Protein AF-A0A976M9Z8-F1 (afdb_monomer)

InterPro domains:
  IPR005835 Nucleotidyl transferase domain [PF00483] (12-145)
  IPR029044 Nucleotide-diphospho-sugar transferases [G3DSA:3.90.550.10] (1-272)
  IPR029044 Nucleotide-diphospho-sugar transferases [SSF53448] (10-269)
  IPR051960 Eukaryotic Initiation Factor 2B Subunit Gamma [PTHR45989] (9-264)

pLDDT: mean 76.18, std 20.91, range [21.39, 95.25]

Organism: Theileria orientalis (NCBI:txid68886)

Sequence (275 aa):
MEEESPCSNFTAVILAGGNSNNFSFLTDTVPKPLIKLSGKSILHHLLHNLLSSGFKDLVIVTNKQAYSQVEEHAKCCISLLNQELIAQPSVSVYPVEDQGTTDVLNGLSAYVTRDFVVVPCDLYGPFDFKAFVNEHSRSSRLCTIALLDPTHGSGSTGAKATPKGGSSASKGASSASAAATSMNVCLGGNEYEDWSYKYKVVTTINEYNSCILGLVQQIALDNGDPYELYKWHFPKNQKCVLRKNLVDLHVYAFSRLVFDVTTNESLLNSSIRVG

Solvent-accessible surface area (backbone atoms only — not comparable to full-atom values): 16609 Å² total; per-residue (Å²): 131,85,77,78,47,78,33,50,66,27,36,40,34,34,48,50,48,72,84,53,80,91,43,47,90,58,44,79,82,42,53,70,42,66,43,67,57,97,89,38,30,38,41,47,56,38,50,50,51,44,47,77,41,35,38,34,38,38,38,37,38,24,29,62,91,45,32,67,64,51,47,54,50,49,53,52,44,48,59,58,47,29,75,74,66,76,52,85,60,50,76,48,71,43,65,43,76,102,61,56,76,45,46,54,51,62,66,39,58,84,76,54,87,45,32,33,34,41,34,48,37,80,59,80,77,96,68,68,56,49,63,52,50,50,59,47,71,73,46,102,52,56,65,42,74,49,67,43,58,63,59,81,39,54,78,90,68,96,69,83,87,71,93,78,87,84,90,85,90,83,87,85,83,90,75,98,66,88,70,81,71,59,56,77,75,80,66,55,62,56,102,86,44,76,46,42,62,82,39,21,27,35,34,33,31,22,77,89,76,72,45,74,76,44,78,44,53,42,60,49,48,75,74,65,50,83,90,82,76,67,76,81,56,40,85,83,40,80,58,62,45,81,45,70,69,28,29,58,67,66,34,35,38,34,35,55,64,46,53,62,57,58,70,31,75,88,36,65,86,42,93,70,65,64,110

Radius of gyration: 21.29 Å; Cα contacts (8 Å, |Δi|>4): 388; chains: 1; bounding box: 52×53×51 Å

Nearest PDB structures (foldseek):
  5idt-assembly2_C  TM=7.604E-01  e=6.873E-10  Burkholderia vietnamiensis G4
  6vr0-assembly1_A  TM=7.636E-01  e=1.096E-08  Agrobacterium tumefaciens
  6vr0-assembly4_H-3  TM=7.673E-01  e=1.243E-08  Agrobacterium tumefaciens
  5l6v-assembly1_D  TM=7.144E-01  e=3.760E-09  Escherichia coli K-12
  1iim-assembly1_A  TM=7.286E-01  e=6.221E-09  Salmonella enterica

Secondary structure (DSSP, 8-state):
--PPPGGGGSEEEEE-----GGGHHHHTTS-GGG-EETTEEHHHHHHHHHHHHT--EEEEEEETTTHHHHHHHHHHHHHHHHHHH----EEEEEEE-S--HHHHHHHHTTT--S-EEEEETT--S---HHHHHHHHHTTT-SEEEEEE-TTTTS-S-------------------------------SB-SS-B-GGGTEEEEEEETTTTEEEEEEEHHHHHTT------GGGTTT-SSEEEEEEEEEEEEEEE-THHHHHHT-GGGTTSS----

Foldseek 3Di:
DPPQQLQQQAEEEEEQADPPPVCCVPCVVPRQQQDDDPRGGLQLQVVLLSVLSRHQHYEYEHAPVCQVVCVVNNVVSCVVSCVVRVGHHDYDYHHDHPDDPLVVVLVCLVVGPWWYKYAYSNDDDNDNVSVVSVLPVVDPDFKDFDWDAQCVLVPDDPDDDDDDDDDDDDDDDDDPDPPSPSCRDQPDDDPVDRPQLQFWWKWKAQPPSRDTQDIDRVVCVVVPNDGDGDPVVCVVRVRIDIDGGIGGNVMMIGGSCVSVCAPDPVCCPPPPHSD

Mean predicted aligned error: 11.21 Å

Structure (mmCIF, N/CA/C/O backbone):
data_AF-A0A976M9Z8-F1
#
_entry.id   AF-A0A976M9Z8-F1
#
loop_
_atom_site.group_PDB
_atom_site.id
_atom_site.type_symbol
_atom_site.label_atom_id
_atom_site.label_alt_id
_atom_site.label_comp_id
_atom_site.label_asym_id
_atom_site.label_entity_id
_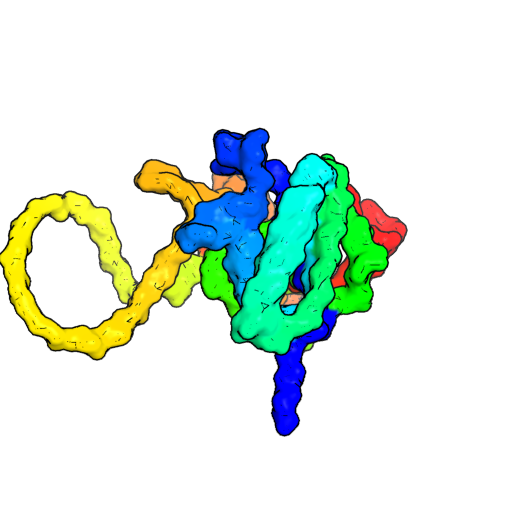atom_site.label_seq_id
_atom_site.pdbx_PDB_ins_code
_atom_site.Cartn_x
_atom_site.Cartn_y
_atom_site.Cartn_z
_atom_site.occupancy
_atom_site.B_iso_or_equiv
_atom_site.auth_seq_id
_atom_site.auth_comp_id
_atom_site.auth_asym_id
_atom_site.auth_atom_id
_atom_site.pdbx_PDB_model_num
ATOM 1 N N . MET A 1 1 ? -26.977 -15.607 1.925 1.00 38.88 1 MET A N 1
ATOM 2 C CA . MET A 1 1 ? -25.685 -15.529 2.630 1.00 38.88 1 MET A CA 1
ATOM 3 C C . MET A 1 1 ? -24.989 -14.320 2.060 1.00 38.88 1 MET A C 1
ATOM 5 O O . MET A 1 1 ? -24.683 -14.342 0.878 1.00 38.88 1 MET A O 1
ATOM 9 N N . GLU A 1 2 ? -24.875 -13.242 2.827 1.00 47.84 2 GLU A N 1
ATOM 10 C CA . GLU A 1 2 ? -24.004 -12.131 2.440 1.00 47.84 2 GLU A CA 1
ATOM 11 C C . GLU A 1 2 ? -22.571 -12.665 2.529 1.00 47.84 2 GLU A C 1
ATOM 13 O O . GLU A 1 2 ? -22.139 -13.080 3.604 1.00 47.84 2 GLU A O 1
ATOM 18 N N . GLU A 1 3 ? -21.881 -12.789 1.393 1.00 56.69 3 GLU A N 1
ATOM 19 C CA . GLU A 1 3 ? -20.453 -13.108 1.397 1.00 56.69 3 GLU A CA 1
ATOM 20 C C . GLU A 1 3 ? -19.727 -11.983 2.138 1.00 56.69 3 GLU A C 1
ATOM 22 O O . GLU A 1 3 ? -19.791 -10.819 1.733 1.00 56.69 3 GLU A O 1
ATOM 27 N N . GLU A 1 4 ? -19.057 -12.315 3.245 1.00 67.31 4 GLU A N 1
ATOM 28 C CA . GLU A 1 4 ? -18.161 -11.360 3.887 1.00 67.31 4 GLU A CA 1
ATOM 29 C C . GLU A 1 4 ? -17.102 -10.915 2.872 1.00 67.31 4 GLU A C 1
ATOM 31 O O . GLU A 1 4 ? -16.485 -11.733 2.188 1.00 67.31 4 GLU A O 1
ATOM 36 N N . SER A 1 5 ? -16.906 -9.599 2.755 1.00 78.69 5 SER A N 1
ATOM 37 C CA . SER A 1 5 ? -15.918 -9.049 1.828 1.00 78.69 5 SER A CA 1
ATOM 38 C C . SER A 1 5 ? -14.518 -9.556 2.198 1.00 78.69 5 SER A C 1
ATOM 40 O O . SER A 1 5 ? -14.160 -9.491 3.369 1.00 78.69 5 SER A O 1
ATOM 42 N N . PRO A 1 6 ? -13.682 -9.979 1.231 1.00 84.88 6 PRO A N 1
ATOM 43 C CA . PRO A 1 6 ? -12.349 -10.544 1.491 1.00 84.88 6 PRO A CA 1
ATOM 44 C C . PRO A 1 6 ? -11.449 -9.591 2.293 1.00 84.88 6 PRO A C 1
ATOM 46 O O . PRO A 1 6 ? -10.616 -10.026 3.086 1.00 84.88 6 PRO A O 1
ATOM 49 N N . CYS A 1 7 ? -11.669 -8.282 2.140 1.00 87.69 7 CYS A N 1
ATOM 50 C CA . CYS A 1 7 ? -10.985 -7.222 2.871 1.00 87.69 7 CYS A CA 1
ATOM 51 C C . CYS A 1 7 ? -11.198 -7.273 4.395 1.00 87.69 7 CYS A C 1
ATOM 53 O O . CYS A 1 7 ? -10.369 -6.733 5.121 1.00 87.69 7 CYS A O 1
ATOM 55 N N . SER A 1 8 ? -12.247 -7.929 4.910 1.00 87.88 8 SER A N 1
ATOM 56 C CA . SER A 1 8 ? -12.471 -8.057 6.360 1.00 87.88 8 SER A CA 1
ATOM 57 C C . SER A 1 8 ? -11.419 -8.924 7.057 1.00 87.88 8 SER A C 1
ATOM 59 O O . SER A 1 8 ? -11.243 -8.824 8.271 1.00 87.88 8 SER A O 1
ATOM 61 N N . ASN A 1 9 ? -10.718 -9.770 6.299 1.00 90.69 9 ASN A N 1
ATOM 62 C CA . ASN A 1 9 ? -9.646 -10.622 6.805 1.00 90.69 9 ASN A CA 1
ATOM 63 C C . ASN A 1 9 ? -8.279 -9.931 6.797 1.00 90.69 9 ASN A C 1
ATOM 65 O O . ASN A 1 9 ? -7.312 -10.516 7.282 1.00 90.69 9 ASN A O 1
ATOM 69 N N . PHE A 1 10 ? -8.201 -8.706 6.275 1.00 94.00 10 PHE A N 1
ATOM 70 C CA . PHE A 1 10 ? -6.966 -7.947 6.160 1.00 94.00 10 PHE A CA 1
ATOM 71 C C . PHE A 1 10 ? -6.959 -6.754 7.110 1.00 94.00 10 PHE A C 1
ATOM 73 O O . PHE A 1 10 ? -7.979 -6.096 7.321 1.00 94.00 10 PHE A O 1
ATOM 80 N N . THR A 1 11 ? -5.778 -6.430 7.627 1.00 94.62 11 THR A N 1
ATOM 81 C CA . THR A 1 11 ? -5.544 -5.160 8.320 1.00 94.62 11 THR A CA 1
ATOM 82 C C . THR A 1 11 ? -5.072 -4.112 7.316 1.00 94.62 11 THR A C 1
ATOM 84 O O . THR A 1 11 ? -4.115 -4.343 6.582 1.00 94.62 11 THR A O 1
ATOM 87 N N . ALA A 1 12 ? -5.711 -2.947 7.268 1.00 95.12 12 ALA A N 1
ATOM 88 C CA . ALA A 1 12 ? -5.252 -1.836 6.439 1.00 95.12 12 ALA A CA 1
ATOM 89 C C . ALA A 1 12 ? -4.360 -0.894 7.260 1.00 95.12 12 ALA A C 1
ATOM 91 O O . ALA A 1 12 ? -4.812 -0.216 8.179 1.00 95.12 12 ALA A O 1
ATOM 92 N N . VAL A 1 13 ? -3.077 -0.866 6.914 1.00 94.00 13 VAL A N 1
ATOM 93 C CA . VAL A 1 13 ? -2.034 -0.018 7.486 1.00 94.00 13 VAL A CA 1
ATOM 94 C C . VAL A 1 13 ? -1.884 1.240 6.632 1.00 94.00 13 VAL A C 1
ATOM 96 O O . VAL A 1 13 ? -1.508 1.174 5.465 1.00 94.00 13 VAL A O 1
ATOM 99 N N . ILE A 1 14 ? -2.135 2.402 7.220 1.00 93.12 14 ILE A N 1
ATOM 100 C CA . ILE A 1 14 ? -2.036 3.709 6.572 1.00 93.12 14 ILE A CA 1
ATOM 101 C C . ILE A 1 14 ? -0.752 4.395 7.039 1.00 93.12 14 ILE A C 1
ATOM 103 O O . ILE A 1 14 ? -0.592 4.685 8.225 1.00 93.12 14 ILE A O 1
ATOM 107 N N . LEU A 1 15 ? 0.146 4.699 6.103 1.00 90.06 15 LEU A N 1
ATOM 108 C CA . LEU A 1 15 ? 1.390 5.416 6.374 1.00 90.06 15 LEU A CA 1
ATOM 109 C C . LEU A 1 15 ? 1.174 6.930 6.258 1.00 90.06 15 LEU A C 1
ATOM 111 O O . LEU A 1 15 ? 1.058 7.490 5.166 1.00 90.06 15 LEU A O 1
ATOM 115 N N . ALA A 1 16 ? 1.131 7.588 7.411 1.00 84.94 16 ALA A N 1
ATOM 116 C CA . ALA A 1 16 ? 0.864 9.011 7.600 1.00 84.94 16 ALA A CA 1
ATOM 117 C C . ALA A 1 16 ? 2.053 9.799 8.197 1.00 84.94 16 ALA A C 1
ATOM 119 O O . ALA A 1 16 ? 1.941 11.010 8.377 1.00 84.94 16 ALA A O 1
ATOM 120 N N . GLY A 1 17 ? 3.181 9.137 8.485 1.00 69.69 17 GLY A N 1
ATOM 121 C CA . GLY A 1 17 ? 4.381 9.727 9.104 1.00 69.69 17 GLY A CA 1
ATOM 122 C C . GLY A 1 17 ? 5.499 10.178 8.148 1.00 69.69 17 GLY A C 1
ATOM 123 O O . GLY A 1 17 ? 6.557 10.614 8.576 1.00 69.69 17 GLY A O 1
ATOM 124 N N . GLY A 1 18 ? 5.326 10.079 6.832 1.00 63.97 18 GLY A N 1
ATOM 125 C CA . GLY A 1 18 ? 6.386 10.506 5.912 1.00 63.97 18 GLY A CA 1
ATOM 126 C C . GLY A 1 18 ? 6.545 12.031 5.875 1.00 63.97 18 GLY A C 1
ATOM 127 O O . GLY A 1 18 ? 5.578 12.731 5.563 1.00 63.97 18 GLY A O 1
ATOM 128 N N . ASN A 1 19 ? 7.763 12.544 6.087 1.00 55.09 19 ASN A N 1
ATOM 129 C CA . ASN A 1 19 ? 8.097 13.933 5.761 1.00 55.09 19 ASN A CA 1
ATOM 130 C C . ASN A 1 19 ? 7.940 14.144 4.251 1.00 55.09 19 ASN A C 1
ATOM 132 O O . ASN A 1 19 ? 8.756 13.706 3.439 1.00 55.09 19 ASN A O 1
ATOM 136 N N . SER A 1 20 ? 6.858 14.801 3.843 1.00 54.75 20 SER A N 1
ATOM 137 C CA . SER A 1 20 ? 6.646 15.140 2.443 1.00 54.75 20 SER A CA 1
ATOM 138 C C . SER A 1 20 ? 7.437 16.390 2.078 1.00 54.75 20 SER A C 1
ATOM 140 O O . SER A 1 20 ? 6.911 17.498 2.163 1.00 54.75 20 SER A O 1
ATOM 142 N N . ASN A 1 21 ? 8.660 16.217 1.568 1.00 50.97 21 ASN A N 1
ATOM 143 C CA . ASN A 1 21 ? 9.432 17.318 0.969 1.00 50.97 21 ASN A CA 1
ATOM 144 C C . ASN A 1 21 ? 8.648 18.044 -0.146 1.00 50.97 21 ASN A C 1
ATOM 146 O O . ASN A 1 21 ? 8.874 19.222 -0.396 1.00 50.97 21 ASN A O 1
ATOM 150 N N . ASN A 1 22 ? 7.686 17.364 -0.783 1.00 53.84 22 ASN A N 1
ATOM 151 C CA . ASN A 1 22 ? 6.848 17.925 -1.848 1.00 53.84 22 ASN A CA 1
ATOM 152 C C . ASN A 1 22 ? 5.745 18.890 -1.347 1.00 53.84 22 ASN A C 1
ATOM 154 O O . ASN A 1 22 ? 5.165 19.597 -2.164 1.00 53.84 22 ASN A O 1
ATOM 158 N N . PHE A 1 23 ? 5.441 18.927 -0.040 1.00 54.97 23 PHE A N 1
ATOM 159 C CA . PHE A 1 23 ? 4.403 19.792 0.553 1.00 54.97 23 PHE A CA 1
ATOM 160 C C . PHE A 1 23 ? 4.913 20.645 1.723 1.00 54.97 23 PHE A C 1
ATOM 162 O O . PHE A 1 23 ? 4.091 21.180 2.463 1.00 54.97 23 PHE A O 1
ATOM 169 N N . SER A 1 24 ? 6.236 20.811 1.867 1.00 55.62 24 SER A N 1
ATOM 170 C CA . SER A 1 24 ? 6.879 21.473 3.019 1.00 55.62 24 SER A CA 1
ATOM 171 C C . SER A 1 24 ? 6.155 22.749 3.470 1.00 55.62 24 SER A C 1
ATOM 173 O O . SER A 1 24 ? 5.810 22.862 4.637 1.00 55.62 24 SER A O 1
ATOM 175 N N . PHE A 1 25 ? 5.779 23.636 2.541 1.00 53.62 25 PHE A N 1
ATOM 176 C CA . PHE A 1 25 ? 5.076 24.883 2.869 1.00 53.62 25 PHE A CA 1
ATOM 177 C C . PHE A 1 25 ? 3.718 24.695 3.579 1.00 53.62 25 PHE A C 1
ATOM 179 O O . PHE A 1 25 ? 3.338 25.508 4.416 1.00 53.62 25 PHE A O 1
ATOM 186 N N . LEU A 1 26 ? 2.966 23.640 3.247 1.00 57.09 26 LEU A N 1
ATOM 187 C CA . LEU A 1 26 ? 1.678 23.332 3.882 1.00 57.09 26 LEU A CA 1
ATOM 188 C C . LEU A 1 26 ? 1.858 22.474 5.143 1.00 57.09 26 LEU A C 1
ATOM 190 O O . LEU A 1 26 ? 1.111 22.625 6.111 1.00 57.09 26 LEU A O 1
ATOM 194 N N . THR A 1 27 ? 2.838 21.568 5.123 1.00 57.94 27 THR A N 1
ATOM 195 C CA . THR A 1 27 ? 3.031 20.571 6.182 1.00 57.94 27 THR A CA 1
ATOM 196 C C . THR A 1 27 ? 3.763 21.082 7.413 1.00 57.94 27 THR A C 1
ATOM 198 O O . THR A 1 27 ? 3.690 20.430 8.449 1.00 57.94 27 THR A O 1
ATOM 201 N N . ASP A 1 28 ? 4.383 22.263 7.339 1.00 60.69 28 ASP A N 1
ATOM 202 C CA . ASP A 1 28 ? 4.999 22.925 8.497 1.00 60.69 28 ASP A CA 1
ATOM 203 C C . ASP A 1 28 ? 3.963 23.345 9.558 1.00 60.69 28 ASP A C 1
ATOM 205 O O . ASP A 1 28 ? 4.294 23.502 10.731 1.00 60.69 28 ASP A O 1
ATOM 209 N N . THR A 1 29 ? 2.696 23.521 9.160 1.00 64.56 29 THR A N 1
ATOM 210 C CA . THR A 1 29 ? 1.608 23.953 10.060 1.00 64.56 29 THR A CA 1
ATOM 211 C C . THR A 1 29 ? 0.507 22.913 10.232 1.00 64.56 29 THR A C 1
ATOM 213 O O . THR A 1 29 ? -0.079 22.823 11.311 1.00 64.56 29 THR A O 1
ATOM 216 N N . VAL A 1 30 ? 0.217 22.119 9.195 1.00 76.75 30 VAL A N 1
ATOM 217 C CA . VAL A 1 30 ? -0.854 21.115 9.208 1.00 76.75 30 VAL A CA 1
ATOM 218 C C . VAL A 1 30 ? -0.297 19.760 8.770 1.00 76.75 30 VAL A C 1
ATOM 220 O O . VAL A 1 30 ? 0.181 19.647 7.642 1.00 76.75 30 VAL A O 1
ATOM 223 N N . PRO A 1 31 ? -0.408 18.699 9.591 1.00 80.69 31 PRO A N 1
ATOM 224 C CA . PRO A 1 31 ? -0.001 17.356 9.190 1.00 80.69 31 PRO A CA 1
ATOM 225 C C . PRO A 1 31 ? -0.614 16.939 7.847 1.00 80.69 31 PRO A C 1
ATOM 227 O O . PRO A 1 31 ? -1.810 17.134 7.617 1.00 80.69 31 PRO A O 1
ATOM 230 N N . LYS A 1 32 ? 0.177 16.291 6.980 1.00 81.50 32 LYS A N 1
ATOM 231 C CA . LYS A 1 32 ? -0.250 15.843 5.639 1.00 81.50 32 LYS A CA 1
ATOM 232 C C . LYS A 1 32 ? -1.616 15.122 5.608 1.00 81.50 32 LYS A C 1
ATOM 234 O O . LYS A 1 32 ? -2.428 15.462 4.747 1.00 81.50 32 LYS A O 1
ATOM 239 N N . PRO A 1 33 ? -1.947 14.206 6.545 1.00 85.25 33 PRO A N 1
ATOM 240 C CA . PRO A 1 33 ? -3.244 13.514 6.549 1.00 85.25 33 PRO A CA 1
ATOM 241 C C . PRO A 1 33 ? -4.455 14.443 6.744 1.00 85.25 33 PRO A C 1
ATOM 243 O O . PRO A 1 33 ? -5.582 14.088 6.385 1.00 85.25 33 PRO A O 1
ATOM 246 N N . LEU A 1 34 ? -4.235 15.623 7.333 1.00 87.19 34 LEU A N 1
ATOM 247 C CA . LEU A 1 34 ? -5.265 16.600 7.693 1.00 87.19 34 LEU A CA 1
ATOM 248 C C . LEU A 1 34 ? -5.478 17.674 6.620 1.00 87.19 34 LEU A C 1
ATOM 250 O O . LEU A 1 34 ? -6.427 18.456 6.721 1.00 87.19 34 LEU A O 1
ATOM 254 N N . ILE A 1 35 ? -4.648 17.691 5.572 1.00 87.44 35 ILE A N 1
ATOM 255 C CA . ILE A 1 35 ? -4.836 18.564 4.411 1.00 87.44 35 ILE A CA 1
ATOM 256 C C . ILE A 1 35 ? -6.226 18.306 3.822 1.00 87.44 35 ILE A C 1
ATOM 258 O O . ILE A 1 35 ? -6.650 17.160 3.676 1.00 87.44 35 ILE A O 1
ATOM 262 N N . LYS A 1 36 ? -6.961 19.377 3.509 1.00 88.19 36 LYS A N 1
ATOM 263 C CA . LYS A 1 36 ? -8.336 19.292 3.006 1.00 88.19 36 LYS A CA 1
ATOM 264 C C . LYS A 1 36 ? -8.378 19.349 1.482 1.00 88.19 36 LYS A C 1
ATOM 266 O O . LYS A 1 36 ? -7.859 20.282 0.882 1.00 88.19 36 LYS A O 1
ATOM 271 N N . LEU A 1 37 ? -9.078 18.391 0.883 1.00 85.69 37 LEU A N 1
ATOM 272 C CA . LEU A 1 37 ? -9.442 18.335 -0.529 1.00 85.69 37 LEU A CA 1
ATOM 273 C C . LEU A 1 37 ? -10.970 18.337 -0.641 1.00 85.69 37 LEU A C 1
ATOM 275 O O . LEU A 1 37 ? -11.648 17.480 -0.068 1.00 85.69 37 LEU A O 1
ATOM 279 N N . SER A 1 38 ? -11.522 19.319 -1.358 1.00 85.62 38 SER A N 1
ATOM 280 C CA . SER A 1 38 ? -12.975 19.475 -1.549 1.00 85.62 38 SER A CA 1
ATOM 281 C C . SER A 1 38 ? -13.773 19.475 -0.232 1.00 85.62 38 SER A C 1
ATOM 283 O O . SER A 1 38 ? -14.829 18.859 -0.123 1.00 85.62 38 SER A O 1
ATOM 285 N N . GLY A 1 39 ? -13.242 20.140 0.802 1.00 87.19 39 GLY A N 1
ATOM 286 C CA . GLY A 1 39 ? -13.893 20.297 2.111 1.00 87.19 39 GLY A CA 1
ATOM 287 C C . GLY A 1 39 ? -13.695 19.145 3.107 1.00 87.19 39 GLY A C 1
ATOM 288 O O . GLY A 1 39 ? -13.978 19.328 4.290 1.00 87.19 39 GLY A O 1
ATOM 289 N N . LYS A 1 40 ? -13.151 17.998 2.680 1.00 91.31 40 LYS A N 1
ATOM 290 C CA . LYS A 1 40 ? -12.848 16.824 3.525 1.00 91.31 40 LYS A CA 1
ATOM 291 C C . LYS A 1 40 ? -11.337 16.583 3.582 1.00 91.31 40 LYS A C 1
ATOM 293 O O . LYS A 1 40 ? -10.630 16.980 2.663 1.00 91.31 40 LYS A O 1
ATOM 298 N N . SER A 1 41 ? -10.810 15.979 4.648 1.00 91.94 41 SER A N 1
ATOM 299 C CA . SER A 1 41 ? -9.365 15.699 4.711 1.00 91.94 41 SER A CA 1
ATOM 300 C C . SER A 1 41 ? -8.961 14.566 3.764 1.00 91.94 41 SER A C 1
ATOM 302 O O . SER A 1 41 ? -9.786 13.713 3.437 1.00 91.94 41 SER A O 1
ATOM 304 N N . ILE A 1 42 ? -7.688 14.512 3.365 1.00 91.19 42 ILE A N 1
ATOM 305 C CA . ILE A 1 42 ? -7.144 13.382 2.596 1.00 91.19 42 ILE A CA 1
ATOM 306 C C . ILE A 1 42 ? -7.392 12.066 3.349 1.00 91.19 42 ILE A C 1
ATOM 308 O O . ILE A 1 42 ? -7.908 11.112 2.766 1.00 91.19 42 ILE A O 1
ATOM 312 N N . LEU A 1 43 ? -7.137 12.048 4.664 1.00 92.12 43 LEU A N 1
ATOM 313 C CA . LEU A 1 43 ? -7.404 10.876 5.497 1.00 92.12 43 LEU A CA 1
ATOM 314 C C . LEU A 1 43 ? -8.876 10.438 5.435 1.00 92.12 43 LEU A C 1
ATOM 316 O O . LEU A 1 43 ? -9.144 9.245 5.374 1.00 92.12 43 LEU A O 1
ATOM 320 N N . HIS A 1 44 ? -9.832 11.371 5.400 1.00 93.69 44 HIS A N 1
ATOM 321 C CA . HIS A 1 44 ? -11.253 11.034 5.295 1.00 93.69 44 HIS A CA 1
ATOM 322 C C . HIS A 1 44 ? -11.572 10.314 3.980 1.00 93.69 44 HIS A C 1
ATOM 324 O O . HIS A 1 44 ? -12.294 9.321 3.993 1.00 93.69 44 HIS A O 1
ATOM 330 N N . HIS A 1 45 ? -11.035 10.793 2.853 1.00 93.25 45 HIS A N 1
ATOM 331 C CA . HIS A 1 45 ? -11.248 10.162 1.545 1.00 93.25 45 HIS A CA 1
ATOM 332 C C . HIS A 1 45 ? -10.667 8.746 1.498 1.00 93.25 45 HIS A C 1
ATOM 334 O O . HIS A 1 45 ? -11.326 7.824 1.017 1.00 93.25 45 HIS A O 1
ATOM 340 N N . LEU A 1 46 ? -9.466 8.559 2.054 1.00 94.06 46 LEU A N 1
ATOM 341 C CA . LEU A 1 46 ? -8.832 7.247 2.133 1.00 94.06 46 LEU A CA 1
ATOM 342 C C . LEU A 1 46 ? -9.612 6.288 3.046 1.00 94.06 46 LEU A C 1
ATOM 344 O O . LEU A 1 46 ? -9.903 5.162 2.643 1.00 94.06 46 LEU A O 1
ATOM 348 N N . LEU A 1 47 ? -9.999 6.741 4.244 1.00 93.94 47 LEU A N 1
ATOM 349 C CA . LEU A 1 47 ? -10.818 5.958 5.174 1.00 93.94 47 LEU A CA 1
ATOM 350 C C . LEU A 1 47 ? -12.153 5.565 4.541 1.00 93.94 47 LEU A C 1
ATOM 352 O O . LEU A 1 47 ? -12.545 4.406 4.626 1.00 93.94 47 LEU A O 1
ATOM 356 N N . HIS A 1 48 ? -12.821 6.490 3.850 1.00 93.75 48 HIS A N 1
ATOM 357 C CA . HIS A 1 48 ? -14.053 6.189 3.129 1.00 93.75 48 HIS A CA 1
ATOM 358 C C . HIS A 1 48 ? -13.841 5.071 2.097 1.00 93.75 48 HIS A C 1
ATOM 360 O O . HIS A 1 48 ? -14.632 4.130 2.055 1.00 93.75 48 HIS A O 1
ATOM 366 N N . ASN A 1 49 ? -12.777 5.133 1.284 1.00 93.44 49 ASN A N 1
ATOM 367 C CA . ASN A 1 49 ? -12.505 4.103 0.276 1.00 93.44 49 ASN A CA 1
ATOM 368 C C . ASN A 1 49 ? -12.192 2.729 0.909 1.00 93.44 49 ASN A C 1
ATOM 370 O O . ASN A 1 49 ? -12.719 1.705 0.470 1.00 93.44 49 ASN A O 1
ATOM 374 N N . LEU A 1 50 ? -11.399 2.695 1.984 1.00 94.00 50 LEU A N 1
ATOM 375 C CA . LEU A 1 50 ? -11.088 1.461 2.717 1.00 94.00 50 LEU A CA 1
ATOM 376 C C . LEU A 1 50 ? -12.342 0.847 3.362 1.00 94.00 50 LEU A C 1
ATOM 378 O O . LEU A 1 50 ? -12.625 -0.337 3.179 1.00 94.00 50 LEU A O 1
ATOM 382 N N . LEU A 1 51 ? -13.148 1.646 4.063 1.00 93.12 51 LEU A N 1
ATOM 383 C CA . LEU A 1 51 ? -14.375 1.157 4.698 1.00 93.12 51 LEU A CA 1
ATOM 384 C C . LEU A 1 51 ? -15.406 0.687 3.669 1.00 93.12 51 LEU A C 1
ATOM 386 O O . LEU A 1 51 ? -15.971 -0.393 3.823 1.00 93.12 51 LEU A O 1
ATOM 390 N N . SER A 1 52 ? -15.582 1.431 2.574 1.00 91.88 52 SER A N 1
ATOM 391 C CA . SER A 1 52 ? -16.453 1.028 1.458 1.00 91.88 52 SER A CA 1
ATOM 392 C C . SER A 1 52 ? -15.979 -0.268 0.788 1.00 91.88 52 SER A C 1
ATOM 394 O O . SER A 1 52 ? -16.775 -1.039 0.246 1.00 91.88 52 SER A O 1
ATOM 396 N N . SER A 1 53 ? -14.672 -0.540 0.850 1.00 91.75 53 SER A N 1
ATOM 397 C CA . SER A 1 53 ? -14.079 -1.790 0.373 1.00 91.75 53 SER A CA 1
ATOM 398 C C . SER A 1 53 ? -14.288 -2.967 1.336 1.00 91.75 53 SER A C 1
ATOM 400 O O . SER A 1 53 ? -14.137 -4.117 0.927 1.00 91.75 53 SER A O 1
ATOM 402 N N . GLY A 1 54 ? -14.698 -2.711 2.581 1.00 92.31 54 GLY A N 1
ATOM 403 C CA . GLY A 1 54 ? -15.014 -3.731 3.582 1.00 92.31 54 GLY A CA 1
ATOM 404 C C . GLY A 1 54 ? -13.898 -4.016 4.590 1.00 92.31 54 GLY A C 1
ATOM 405 O O . GLY A 1 54 ? -13.953 -5.046 5.263 1.00 92.31 54 GLY A O 1
ATOM 406 N N . PHE A 1 55 ? -12.889 -3.144 4.708 1.00 93.44 55 PHE A N 1
ATOM 407 C CA . PHE A 1 55 ? -11.901 -3.257 5.785 1.00 93.44 55 PHE A CA 1
ATOM 408 C C . PHE A 1 55 ? -1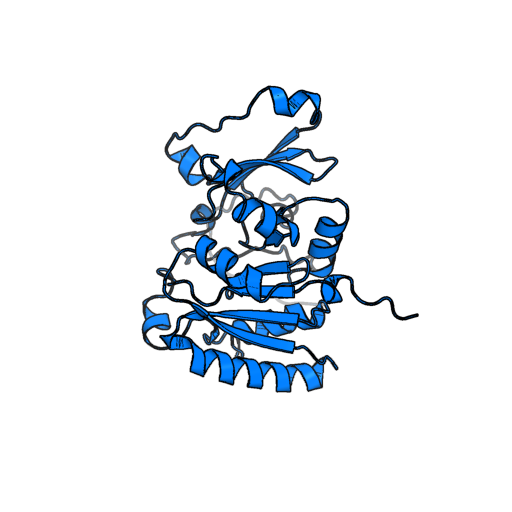2.546 -2.976 7.144 1.00 93.44 55 PHE A C 1
ATOM 410 O O . PHE A 1 55 ? -13.267 -1.992 7.307 1.00 93.44 55 PHE A O 1
ATOM 417 N N . LYS A 1 56 ? -12.257 -3.838 8.124 1.00 92.12 56 LYS A N 1
ATOM 418 C CA . LYS A 1 56 ? -12.729 -3.694 9.510 1.00 92.12 56 LYS A CA 1
ATOM 419 C C . LYS A 1 56 ? -11.613 -3.257 10.460 1.00 92.12 56 LYS A C 1
ATOM 421 O O . LYS A 1 56 ? -11.893 -2.514 11.389 1.00 92.12 56 LYS A O 1
ATOM 426 N N . ASP A 1 57 ? -10.369 -3.655 10.205 1.00 93.19 57 ASP A N 1
ATOM 427 C CA . ASP A 1 57 ? -9.222 -3.320 11.052 1.00 93.19 57 ASP A CA 1
ATOM 428 C C . ASP A 1 57 ? -8.311 -2.311 10.346 1.00 93.19 57 ASP A C 1
ATOM 430 O O . ASP A 1 57 ? -7.735 -2.602 9.294 1.00 93.19 57 ASP A O 1
ATOM 434 N N . LEU A 1 58 ? -8.184 -1.118 10.926 1.00 94.12 58 LEU A N 1
ATOM 435 C CA . LEU A 1 58 ? -7.400 -0.006 10.397 1.00 94.12 58 LEU A CA 1
ATOM 436 C C . LEU A 1 58 ? -6.310 0.393 11.391 1.00 94.12 58 LEU A C 1
ATOM 438 O O . LEU A 1 58 ? -6.573 0.648 12.565 1.00 94.12 58 LEU A O 1
ATOM 442 N N . VAL A 1 59 ? -5.087 0.511 10.894 1.00 93.62 59 VAL A N 1
ATOM 443 C CA . VAL A 1 59 ? -3.917 0.927 11.661 1.00 93.62 59 VAL A CA 1
ATOM 444 C C . VAL A 1 59 ? -3.320 2.154 10.991 1.00 93.62 59 VAL A C 1
ATOM 446 O O . VAL A 1 59 ? -2.914 2.087 9.839 1.00 93.62 59 VAL A O 1
ATOM 449 N N . ILE A 1 60 ? -3.242 3.284 11.685 1.00 92.38 60 ILE A N 1
ATOM 450 C CA . ILE A 1 60 ? -2.649 4.516 11.155 1.00 92.38 60 ILE A CA 1
ATOM 451 C C . ILE A 1 60 ? -1.301 4.732 11.828 1.00 92.38 60 ILE A C 1
ATOM 453 O O . ILE A 1 60 ? -1.229 4.899 13.041 1.00 92.38 60 ILE A O 1
ATOM 457 N N . VAL A 1 61 ? -0.231 4.783 11.044 1.00 90.00 61 VAL A N 1
ATOM 458 C CA . VAL A 1 61 ? 1.106 5.104 11.544 1.00 90.00 61 VAL A CA 1
ATOM 459 C C . VAL A 1 61 ? 1.433 6.551 11.224 1.00 90.00 61 VAL A C 1
ATOM 461 O O . VAL A 1 61 ? 1.448 6.938 10.060 1.00 90.00 61 VAL A O 1
ATOM 464 N N . THR A 1 62 ? 1.721 7.354 12.241 1.00 88.12 62 THR A N 1
ATOM 465 C CA . THR A 1 62 ? 1.994 8.791 12.104 1.00 88.12 62 THR A CA 1
ATOM 466 C C . THR A 1 62 ? 3.199 9.203 12.944 1.00 88.12 62 THR A C 1
ATOM 468 O O . THR A 1 62 ? 3.626 8.469 13.829 1.00 88.12 62 THR A O 1
ATOM 471 N N . ASN A 1 63 ? 3.734 10.400 12.716 1.00 84.69 63 ASN A N 1
ATOM 472 C CA . ASN A 1 63 ? 4.819 10.931 13.541 1.00 84.69 63 ASN A CA 1
ATOM 473 C C . ASN A 1 63 ? 4.306 11.352 14.916 1.00 84.69 63 ASN A C 1
ATOM 475 O O . ASN A 1 63 ? 3.168 11.814 15.052 1.00 84.69 63 ASN A O 1
ATOM 479 N N . LYS A 1 64 ? 5.181 11.271 15.926 1.00 83.25 64 LYS A N 1
ATOM 480 C CA . LYS A 1 64 ? 4.886 11.681 17.313 1.00 83.25 64 LYS A CA 1
ATOM 481 C C . LYS A 1 64 ? 4.263 13.074 17.420 1.00 83.25 64 LYS A C 1
ATOM 483 O O . LYS A 1 64 ? 3.334 13.265 18.195 1.00 83.25 64 LYS A O 1
ATOM 488 N N . GLN A 1 65 ? 4.738 14.032 16.625 1.00 82.81 65 GLN A N 1
ATOM 489 C CA . GLN A 1 65 ? 4.256 15.419 16.657 1.00 82.81 65 GLN A CA 1
ATOM 490 C C . GLN A 1 65 ? 2.808 15.561 16.162 1.00 82.81 65 GLN A C 1
ATOM 492 O O . GLN A 1 65 ? 2.046 16.370 16.685 1.00 82.81 65 GLN A O 1
ATOM 497 N N . ALA A 1 66 ? 2.419 14.758 15.168 1.00 85.00 66 ALA A N 1
ATOM 498 C CA . ALA A 1 66 ? 1.091 14.794 14.561 1.00 85.00 66 ALA A CA 1
ATOM 499 C C . ALA A 1 66 ? 0.095 13.830 15.228 1.00 85.00 66 ALA A C 1
ATOM 501 O O . ALA A 1 66 ? -1.098 13.899 14.939 1.00 85.00 66 ALA A O 1
ATOM 502 N N . TYR A 1 67 ? 0.569 12.950 16.117 1.00 89.38 67 TYR A N 1
ATOM 503 C CA . TYR A 1 67 ? -0.201 11.861 16.719 1.00 89.38 67 TYR A CA 1
ATOM 504 C C . TYR A 1 67 ? -1.555 12.308 17.279 1.00 89.38 67 TYR A C 1
ATOM 506 O O . TYR A 1 67 ? -2.584 11.824 16.815 1.00 89.38 67 TYR A O 1
ATOM 514 N N . SER A 1 68 ? -1.572 13.271 18.206 1.00 90.19 68 SER A N 1
ATOM 515 C CA . SER A 1 68 ? -2.809 13.678 18.883 1.00 90.19 68 SER A CA 1
ATOM 516 C C . SER A 1 68 ? -3.846 14.251 17.912 1.00 90.19 68 SER A C 1
ATOM 518 O O . SER A 1 68 ? -5.028 13.931 18.010 1.00 90.19 68 SER A O 1
ATOM 520 N N . GLN A 1 69 ? -3.402 15.054 16.938 1.00 90.19 69 GLN A N 1
ATOM 521 C CA . GLN A 1 69 ? -4.291 15.659 15.940 1.00 90.19 69 GLN A CA 1
ATOM 522 C C . GLN A 1 69 ? -4.850 14.607 14.974 1.00 90.19 69 GLN A C 1
ATOM 524 O O . GLN A 1 69 ? -6.029 14.638 14.625 1.00 90.19 69 GLN A O 1
ATOM 529 N N . VAL A 1 70 ? -4.008 13.663 14.540 1.00 90.94 70 VAL A N 1
ATOM 530 C CA . VAL A 1 70 ? -4.411 12.575 13.640 1.00 90.94 70 VAL A CA 1
ATOM 531 C C . VAL A 1 70 ? -5.359 11.609 14.346 1.00 90.94 70 VAL A C 1
ATOM 533 O O . VAL A 1 70 ? -6.348 11.202 13.744 1.00 90.94 70 VAL A O 1
ATOM 536 N N . GLU A 1 71 ? -5.110 11.275 15.614 1.00 93.31 71 GLU A N 1
ATOM 537 C CA . GLU A 1 71 ? -5.969 10.386 16.399 1.00 93.31 71 GLU A CA 1
ATOM 538 C C . GLU A 1 71 ? -7.374 10.973 16.595 1.00 93.31 71 GLU A C 1
ATOM 540 O O . GLU A 1 71 ? -8.372 10.297 16.330 1.00 93.31 71 GLU A O 1
ATOM 545 N N . GLU A 1 72 ? -7.468 12.235 17.017 1.00 93.25 72 GLU A N 1
ATOM 546 C CA . GLU A 1 72 ? -8.752 12.918 17.196 1.00 93.25 72 GLU A CA 1
ATOM 547 C C . GLU A 1 72 ? -9.521 13.024 15.872 1.00 93.25 72 GLU A C 1
ATOM 549 O O . GLU A 1 72 ? -10.706 12.679 15.790 1.00 93.25 72 GLU A O 1
ATOM 554 N N . HIS A 1 73 ? -8.832 13.427 14.802 1.00 92.44 73 HIS A N 1
ATOM 555 C CA . HIS A 1 73 ? -9.446 13.577 13.488 1.00 92.44 73 HIS A CA 1
ATOM 556 C C . HIS A 1 73 ? -9.882 12.239 12.881 1.00 92.44 73 HIS A C 1
ATOM 558 O O . HIS A 1 73 ? -10.951 12.163 12.271 1.00 92.44 73 HIS A O 1
ATOM 564 N N . ALA A 1 74 ? -9.103 11.169 13.070 1.00 92.94 74 ALA A N 1
ATOM 565 C CA . ALA A 1 74 ? -9.467 9.823 12.636 1.00 92.94 74 ALA A CA 1
ATOM 566 C C . ALA A 1 74 ? -10.744 9.346 13.339 1.00 92.94 74 ALA A C 1
ATOM 568 O O . ALA A 1 74 ? -11.678 8.915 12.664 1.00 92.94 74 ALA A O 1
ATOM 569 N N . LYS A 1 75 ? -10.843 9.505 14.668 1.00 92.44 75 LYS A N 1
ATOM 570 C CA . LYS A 1 75 ? -12.057 9.164 15.435 1.00 92.44 75 LYS A CA 1
ATOM 571 C C . LYS A 1 75 ? -13.282 9.932 14.935 1.00 92.44 75 LYS A C 1
ATOM 573 O O . LYS A 1 75 ? -14.344 9.338 14.742 1.00 92.44 75 LYS A O 1
ATOM 578 N N . CYS A 1 76 ? -13.128 11.230 14.670 1.00 91.75 76 CYS A N 1
ATOM 579 C CA . CYS A 1 76 ? -14.191 12.059 14.102 1.00 91.75 76 CYS A CA 1
ATOM 580 C C . CYS A 1 76 ? -14.634 11.553 12.718 1.00 91.75 76 CYS A C 1
ATOM 582 O O . CYS A 1 76 ? -15.826 11.353 12.482 1.00 91.75 76 CYS A O 1
ATOM 584 N N . CYS A 1 77 ? -13.684 11.266 11.820 1.00 91.50 77 CYS A N 1
ATOM 585 C CA . CYS A 1 77 ? -13.982 10.741 10.486 1.00 91.50 77 CYS A CA 1
ATOM 586 C C . CYS A 1 77 ? -14.723 9.405 10.541 1.00 91.50 77 CYS A C 1
ATOM 588 O O . CYS A 1 77 ? -15.709 9.235 9.831 1.00 91.50 77 CYS A O 1
ATOM 590 N N . ILE A 1 78 ? -14.276 8.480 11.391 1.00 91.25 78 ILE A N 1
ATOM 591 C CA . ILE A 1 78 ? -14.906 7.168 11.555 1.00 91.25 78 ILE A CA 1
ATOM 592 C C . ILE A 1 78 ? -16.327 7.305 12.094 1.00 91.25 78 ILE A C 1
ATOM 594 O O . ILE A 1 78 ? -17.228 6.663 11.574 1.00 91.25 78 ILE A O 1
ATOM 598 N N . SER A 1 79 ? -16.564 8.185 13.070 1.00 90.00 79 SER A N 1
ATOM 599 C CA . SER A 1 79 ? -17.916 8.443 13.583 1.00 90.00 79 SER A CA 1
ATOM 600 C C . SER A 1 79 ? -18.884 8.877 12.473 1.00 90.00 79 SER A C 1
ATOM 602 O O . SER A 1 79 ? -19.991 8.350 12.373 1.00 90.00 79 SER A O 1
ATOM 604 N N . LEU A 1 80 ? -18.441 9.779 11.589 1.00 89.50 80 LEU A N 1
ATOM 605 C CA . LEU A 1 80 ? -19.231 10.234 10.440 1.00 89.50 80 LEU A CA 1
ATOM 606 C C . LEU A 1 80 ? -19.454 9.114 9.414 1.00 89.50 80 LEU A C 1
ATOM 608 O O . LEU A 1 80 ? -20.576 8.902 8.963 1.00 89.50 80 LEU A O 1
ATOM 612 N N . LEU A 1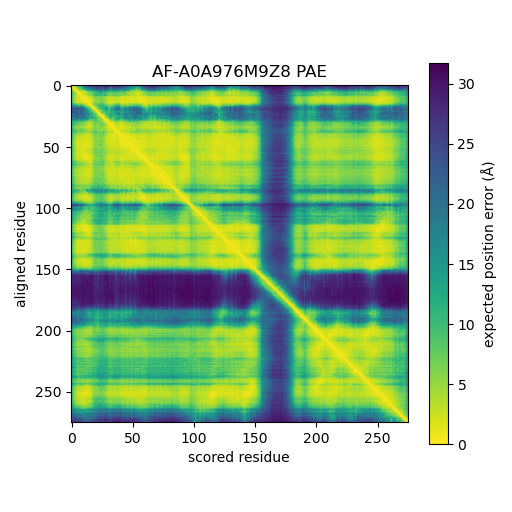 81 ? -18.397 8.378 9.067 1.00 89.38 81 LEU A N 1
ATOM 613 C CA . LEU A 1 81 ? -18.453 7.310 8.065 1.00 89.38 81 LEU A CA 1
ATOM 614 C C . LEU A 1 81 ? -19.251 6.093 8.545 1.00 89.38 81 LEU A C 1
ATOM 616 O O . LEU A 1 81 ? -19.891 5.431 7.737 1.00 89.38 81 LEU A O 1
ATOM 620 N N . ASN A 1 82 ? -19.274 5.814 9.848 1.00 85.81 82 ASN A N 1
ATOM 621 C CA . ASN A 1 82 ? -20.064 4.721 10.415 1.00 85.81 82 ASN A CA 1
ATOM 622 C C . ASN A 1 82 ? -21.569 4.968 10.265 1.00 85.81 82 ASN A C 1
ATOM 624 O O . ASN A 1 82 ? -22.321 4.019 10.050 1.00 85.81 82 ASN A O 1
ATOM 628 N N . GLN A 1 83 ? -22.009 6.229 10.345 1.00 82.81 83 GLN A N 1
ATOM 629 C CA . GLN A 1 83 ? -23.405 6.597 10.084 1.00 82.81 83 GLN A CA 1
ATOM 630 C C . GLN A 1 83 ? -23.780 6.400 8.610 1.00 82.81 83 GLN A C 1
ATOM 632 O O . GLN A 1 83 ? -24.922 6.067 8.311 1.00 82.81 83 GLN A O 1
ATOM 637 N N . GLU A 1 84 ? -22.821 6.592 7.703 1.00 86.31 84 GLU A N 1
ATOM 638 C CA . GLU A 1 84 ? -23.018 6.486 6.255 1.00 86.31 84 GLU A CA 1
ATOM 639 C C . GLU A 1 84 ? -22.944 5.034 5.751 1.00 86.31 84 GLU A C 1
ATOM 641 O O . GLU A 1 84 ? -23.776 4.614 4.951 1.00 86.31 84 GLU A O 1
ATOM 646 N N . LEU A 1 85 ? -21.969 4.256 6.232 1.00 83.62 85 LEU A N 1
ATOM 647 C CA . LEU A 1 85 ? -21.611 2.942 5.683 1.00 83.62 85 LEU A CA 1
ATOM 648 C C . LEU A 1 85 ? -22.070 1.753 6.543 1.00 83.62 85 LEU A C 1
ATOM 650 O O . LEU A 1 85 ? -21.874 0.611 6.136 1.00 83.62 85 LEU A O 1
ATOM 654 N N . ILE A 1 86 ? -22.656 1.990 7.727 1.00 75.88 86 ILE A N 1
ATOM 655 C CA . ILE A 1 86 ? -23.075 0.942 8.685 1.00 75.88 86 ILE A CA 1
ATOM 656 C C . ILE A 1 86 ? -21.914 -0.033 8.995 1.00 75.88 86 ILE A C 1
ATOM 658 O O . ILE A 1 86 ? -22.085 -1.240 9.151 1.00 75.88 86 ILE A O 1
ATOM 662 N N . ALA A 1 87 ? -20.694 0.499 9.071 1.00 73.56 87 ALA A N 1
ATOM 663 C CA . ALA A 1 87 ? -19.500 -0.249 9.448 1.00 73.56 87 ALA A CA 1
ATOM 664 C C . ALA A 1 87 ? -19.163 -0.002 10.928 1.00 73.56 87 ALA A C 1
ATOM 666 O O . ALA A 1 87 ? -19.428 1.071 11.467 1.00 73.56 87 ALA A O 1
ATOM 667 N N . GLN A 1 88 ? -18.555 -0.991 11.588 1.00 80.00 88 GLN A N 1
ATOM 668 C CA . GLN A 1 88 ? -17.946 -0.835 12.917 1.00 80.00 88 GLN A CA 1
ATOM 669 C C . GLN A 1 88 ? -16.453 -1.179 12.842 1.00 80.00 88 GLN A C 1
ATOM 671 O O . GLN A 1 88 ? -16.051 -2.263 13.267 1.00 80.00 88 GLN A O 1
ATOM 676 N N . PRO A 1 89 ? -15.630 -0.307 12.235 1.00 87.69 89 PRO A N 1
ATOM 677 C CA . PRO A 1 89 ? -14.207 -0.554 12.121 1.00 87.69 89 PRO A CA 1
ATOM 678 C C . PRO A 1 89 ? -13.485 -0.308 13.451 1.00 87.69 89 PRO A C 1
ATOM 680 O O . PRO A 1 89 ? -13.799 0.630 14.189 1.00 87.69 89 PRO A O 1
ATOM 683 N N . SER A 1 90 ? -12.473 -1.124 13.720 1.00 89.62 90 SER A N 1
ATOM 684 C CA . SER A 1 90 ? -11.460 -0.871 14.737 1.00 89.62 90 SER A CA 1
ATOM 685 C C . SER A 1 90 ? -10.378 0.021 14.139 1.00 89.62 90 SER A C 1
ATOM 687 O O . SER A 1 90 ? -9.826 -0.301 13.086 1.00 89.62 90 SER A O 1
ATOM 689 N N . VAL A 1 91 ? -10.079 1.147 14.789 1.00 91.50 91 VAL A N 1
ATOM 690 C CA . VAL A 1 91 ? -9.013 2.061 14.358 1.00 91.50 91 VAL A CA 1
ATOM 691 C C . VAL A 1 91 ? -8.031 2.278 15.493 1.00 91.50 91 VAL A C 1
ATOM 693 O O . VAL A 1 91 ? -8.410 2.750 16.565 1.00 91.50 91 VAL A O 1
ATOM 696 N N . SER A 1 92 ? -6.762 1.982 15.237 1.00 91.44 92 SER A N 1
ATOM 697 C CA . SER A 1 92 ? -5.650 2.304 16.126 1.00 91.44 92 SER A CA 1
ATOM 698 C C . SER A 1 92 ? -4.669 3.242 15.433 1.00 91.44 92 SER A C 1
ATOM 700 O O . SER A 1 92 ? -4.411 3.135 14.235 1.00 91.44 92 SER A O 1
ATOM 702 N N . VAL A 1 93 ? -4.139 4.203 16.187 1.00 90.44 93 VAL A N 1
ATOM 703 C CA . VAL A 1 93 ? -3.124 5.142 15.703 1.00 90.44 93 VAL A CA 1
ATOM 704 C C . VAL A 1 93 ? -1.846 4.886 16.484 1.00 90.44 93 VAL A C 1
ATOM 706 O O . VAL A 1 93 ? -1.896 4.755 17.705 1.00 90.44 93 VAL A O 1
ATOM 709 N N . TYR A 1 94 ? -0.711 4.812 15.796 1.00 87.94 94 TYR A N 1
ATOM 710 C CA . TYR A 1 94 ? 0.590 4.586 16.413 1.00 87.94 94 TYR A CA 1
ATOM 711 C C . TYR A 1 94 ? 1.566 5.698 16.046 1.00 87.94 94 TYR A C 1
ATOM 713 O O . TYR A 1 94 ? 1.735 6.005 14.861 1.00 87.94 94 TYR A O 1
ATOM 721 N N . PRO A 1 95 ? 2.227 6.296 17.048 1.00 85.81 95 PRO A N 1
ATOM 722 C CA . PRO A 1 95 ? 3.310 7.220 16.807 1.00 85.81 95 PRO A CA 1
ATOM 723 C C . PRO A 1 95 ? 4.604 6.450 16.524 1.00 85.81 95 PRO A C 1
ATOM 725 O O . PRO A 1 95 ? 5.008 5.605 17.322 1.00 85.81 95 PRO A O 1
ATOM 728 N N . VAL A 1 96 ? 5.289 6.779 15.434 1.00 79.44 96 VAL A N 1
ATOM 729 C CA . VAL A 1 96 ? 6.637 6.276 15.132 1.00 79.44 96 VAL A CA 1
ATOM 730 C C . VAL A 1 96 ? 7.629 7.445 15.168 1.00 79.44 96 VAL A C 1
ATOM 732 O O . VAL A 1 96 ? 7.268 8.595 14.902 1.00 79.44 96 VAL A O 1
ATOM 735 N N . GLU A 1 97 ? 8.849 7.179 15.641 1.00 68.75 97 GLU A N 1
ATOM 736 C CA . GLU A 1 97 ? 9.976 8.113 15.501 1.00 68.75 97 GLU A CA 1
ATOM 737 C C . GLU A 1 97 ? 10.477 8.056 14.059 1.00 68.75 97 GLU A C 1
ATOM 739 O O . GLU A 1 97 ? 10.430 6.976 13.487 1.00 68.75 97 GLU A O 1
ATOM 744 N N . ASP A 1 98 ? 10.924 9.182 13.489 1.00 57.81 98 ASP A N 1
ATOM 745 C CA . ASP A 1 98 ? 11.347 9.317 12.083 1.00 57.81 98 ASP A CA 1
ATOM 746 C C . ASP A 1 98 ? 12.446 8.306 11.698 1.00 57.81 98 ASP A C 1
ATOM 748 O O . ASP A 1 98 ? 13.639 8.601 11.708 1.00 57.81 98 ASP A O 1
ATOM 752 N N . GLN A 1 99 ? 12.020 7.095 11.367 1.00 54.62 99 GLN A N 1
ATOM 753 C CA . GLN A 1 99 ? 12.808 5.957 10.920 1.00 54.62 99 GLN A CA 1
ATOM 754 C C . GLN A 1 99 ? 12.166 5.463 9.618 1.00 54.62 99 GLN A C 1
ATOM 756 O O . GLN A 1 99 ? 11.005 5.778 9.333 1.00 54.62 99 GLN A O 1
ATOM 761 N N . GLY A 1 100 ? 12.919 4.772 8.766 1.00 61.19 100 GLY A N 1
ATOM 762 C CA . GLY A 1 100 ? 12.472 4.457 7.409 1.00 61.19 100 GLY A CA 1
ATOM 763 C C . GLY A 1 100 ? 11.151 3.671 7.366 1.00 61.19 100 GLY A C 1
ATOM 764 O O . GLY A 1 100 ? 10.725 3.062 8.346 1.00 61.19 100 GLY A O 1
ATOM 765 N N . THR A 1 101 ? 10.507 3.611 6.193 1.00 62.47 101 THR A N 1
ATOM 766 C CA . THR A 1 101 ? 9.284 2.803 5.963 1.00 62.47 101 THR A CA 1
ATOM 767 C C . THR A 1 101 ? 9.442 1.350 6.429 1.00 62.47 101 THR A C 1
ATOM 769 O O . THR A 1 101 ? 8.500 0.704 6.879 1.00 62.47 101 THR A O 1
ATOM 772 N N . THR A 1 102 ? 10.663 0.852 6.329 1.00 63.12 102 THR A N 1
ATOM 773 C CA . THR A 1 102 ? 11.119 -0.472 6.728 1.00 63.12 102 THR A CA 1
ATOM 774 C C . THR A 1 102 ? 11.055 -0.699 8.245 1.00 63.12 102 THR A C 1
ATOM 776 O O . THR A 1 102 ? 10.548 -1.725 8.697 1.00 63.12 102 THR A O 1
ATOM 779 N N . ASP A 1 103 ? 11.475 0.282 9.041 1.00 66.94 103 ASP A N 1
ATOM 780 C CA . ASP A 1 103 ? 11.448 0.214 10.507 1.00 66.94 103 ASP A CA 1
ATOM 781 C C . ASP A 1 103 ? 10.021 0.272 11.047 1.00 66.94 103 ASP A C 1
ATOM 783 O O . ASP A 1 103 ? 9.668 -0.418 12.009 1.00 66.94 103 ASP A O 1
ATOM 787 N N . VAL A 1 104 ? 9.164 1.034 10.360 1.00 69.88 104 VAL A N 1
ATOM 788 C CA . VAL A 1 104 ? 7.724 1.063 10.623 1.00 69.88 104 VAL A CA 1
ATOM 789 C C . VAL A 1 104 ? 7.121 -0.338 10.484 1.00 69.88 104 VAL A C 1
ATOM 791 O O . VAL A 1 104 ? 6.337 -0.749 11.339 1.00 69.88 104 VAL A O 1
ATOM 794 N N . LEU A 1 105 ? 7.502 -1.101 9.450 1.00 70.56 105 LEU A N 1
ATOM 795 C CA . LEU A 1 105 ? 7.016 -2.472 9.260 1.00 70.56 105 LEU A CA 1
ATOM 796 C C . LEU A 1 105 ? 7.437 -3.388 10.412 1.00 70.56 105 LEU A C 1
ATOM 798 O O . LEU A 1 105 ? 6.600 -4.116 10.940 1.00 70.56 105 LEU A O 1
ATOM 802 N N . ASN A 1 106 ? 8.684 -3.314 10.875 1.00 70.62 106 ASN A N 1
ATOM 803 C CA . ASN A 1 106 ? 9.124 -4.124 12.014 1.00 70.62 106 ASN A CA 1
ATOM 804 C C . ASN A 1 106 ? 8.327 -3.801 13.291 1.00 70.62 106 ASN A C 1
ATOM 806 O O . ASN A 1 106 ? 7.900 -4.719 13.996 1.00 70.62 106 ASN A O 1
ATOM 810 N N . GLY A 1 107 ? 8.034 -2.521 13.547 1.00 74.25 107 GLY A N 1
ATOM 811 C CA . GLY A 1 107 ? 7.169 -2.105 14.657 1.00 74.25 107 GLY A CA 1
ATOM 812 C C . GLY A 1 107 ? 5.720 -2.598 14.537 1.00 74.25 107 GLY A C 1
ATOM 813 O O . GLY A 1 107 ? 5.070 -2.866 15.547 1.00 74.25 107 GLY A O 1
ATOM 814 N N . LEU A 1 108 ? 5.219 -2.778 13.311 1.00 76.00 108 LEU A N 1
ATOM 815 C CA . LEU A 1 108 ? 3.867 -3.280 13.042 1.00 76.00 108 LEU A CA 1
ATOM 816 C C . LEU A 1 108 ? 3.693 -4.774 13.335 1.00 76.00 108 LEU A C 1
ATOM 818 O O . LEU A 1 108 ? 2.564 -5.208 13.569 1.00 76.00 108 LEU A O 1
ATOM 822 N N . SER A 1 109 ? 4.779 -5.552 13.388 1.00 79.06 109 SER A N 1
ATOM 823 C CA . SER A 1 109 ? 4.732 -7.000 13.655 1.00 79.06 109 SER A CA 1
ATOM 824 C C . SER A 1 109 ? 4.025 -7.370 14.970 1.00 79.06 109 SER A C 1
ATOM 826 O O . SER A 1 109 ? 3.439 -8.453 15.066 1.00 79.06 109 SER A O 1
ATOM 828 N N . ALA A 1 110 ? 4.039 -6.461 15.954 1.00 78.38 110 ALA A N 1
ATOM 829 C CA . ALA A 1 110 ? 3.382 -6.614 17.252 1.00 78.38 110 ALA A CA 1
ATOM 830 C C . ALA A 1 110 ? 1.860 -6.381 17.209 1.00 78.38 110 ALA A C 1
ATOM 832 O O . ALA A 1 110 ? 1.140 -6.861 18.083 1.00 78.38 110 ALA A O 1
ATOM 833 N N . TYR A 1 111 ? 1.366 -5.648 16.209 1.00 77.25 111 TYR A N 1
ATOM 834 C CA . TYR A 1 111 ? -0.031 -5.205 16.121 1.00 77.25 111 TYR A CA 1
ATOM 835 C C . TYR A 1 111 ? -0.807 -5.909 15.009 1.00 77.25 111 TYR A C 1
ATOM 837 O O . TYR A 1 111 ? -2.027 -6.041 15.081 1.00 77.25 111 TYR A O 1
ATOM 845 N N . VAL A 1 112 ? -0.101 -6.380 13.983 1.00 82.88 112 VAL A N 1
ATOM 846 C CA . VAL A 1 112 ? -0.693 -7.023 12.816 1.00 82.88 112 VAL A CA 1
ATOM 847 C C . VAL A 1 112 ? -0.620 -8.541 12.971 1.00 82.88 112 VAL A C 1
ATOM 849 O O . VAL A 1 112 ? 0.451 -9.148 12.941 1.00 82.88 112 VAL A O 1
ATOM 852 N N . THR A 1 113 ? -1.785 -9.167 13.142 1.00 83.88 113 THR A N 1
ATOM 853 C CA . THR A 1 113 ? -1.918 -10.625 13.335 1.00 83.88 113 THR A CA 1
ATOM 854 C C . THR A 1 113 ? -2.309 -11.375 12.062 1.00 83.88 113 THR A C 1
ATOM 856 O O . THR A 1 113 ? -2.178 -12.595 12.005 1.00 83.88 113 THR A O 1
ATOM 859 N N . ARG A 1 114 ? -2.780 -10.655 11.040 1.00 90.81 114 ARG A N 1
ATOM 860 C CA . ARG A 1 114 ? -3.280 -11.192 9.768 1.00 90.81 114 ARG A CA 1
ATOM 861 C C . ARG A 1 114 ? -2.484 -10.620 8.598 1.00 90.81 114 ARG A C 1
ATOM 863 O O . ARG A 1 114 ? -1.584 -9.807 8.796 1.00 90.81 114 ARG A O 1
ATOM 870 N N . ASP A 1 115 ? -2.811 -11.051 7.386 1.00 93.94 115 ASP A N 1
ATOM 871 C CA . ASP A 1 115 ? -2.315 -10.397 6.179 1.00 93.94 115 ASP A CA 1
ATOM 872 C C . ASP A 1 115 ? -2.771 -8.930 6.165 1.00 93.94 115 ASP A C 1
ATOM 874 O O . ASP A 1 115 ? -3.813 -8.569 6.724 1.00 93.94 115 ASP A O 1
ATOM 878 N N . PHE A 1 116 ? -1.967 -8.052 5.576 1.00 94.75 116 P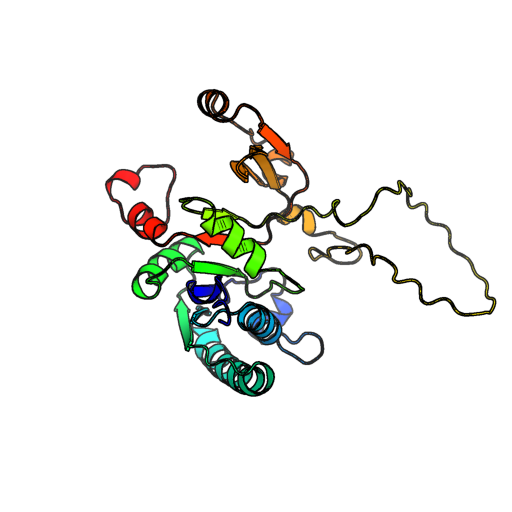HE A N 1
ATOM 879 C CA . PHE A 1 116 ? -2.179 -6.615 5.703 1.00 94.75 116 PHE A CA 1
ATOM 880 C C . PHE A 1 116 ? -1.863 -5.865 4.421 1.00 94.75 116 PHE A C 1
ATOM 882 O O . PHE A 1 116 ? -1.022 -6.270 3.623 1.00 94.75 116 PHE A O 1
ATOM 889 N N . VAL A 1 117 ? -2.552 -4.746 4.230 1.00 95.25 117 VAL A N 1
ATOM 890 C CA . VAL A 1 117 ? -2.330 -3.832 3.112 1.00 95.25 117 VAL A CA 1
ATOM 891 C C . VAL A 1 117 ? -1.691 -2.568 3.650 1.00 95.25 117 VAL A C 1
ATOM 893 O O . VAL A 1 117 ? -2.208 -1.971 4.583 1.00 95.25 117 VAL A O 1
ATOM 896 N N . VAL A 1 118 ? -0.582 -2.150 3.060 1.00 93.69 118 VAL A N 1
ATOM 897 C CA . VAL A 1 118 ? 0.106 -0.898 3.356 1.00 93.69 118 VAL A CA 1
ATOM 898 C C . VAL A 1 118 ? -0.275 0.116 2.289 1.00 93.69 118 VAL A C 1
ATOM 900 O O . VAL A 1 118 ? -0.111 -0.140 1.096 1.00 93.69 118 VAL A O 1
ATOM 903 N N . VAL A 1 119 ? -0.803 1.256 2.723 1.00 93.44 119 VAL A N 1
ATOM 904 C CA . VAL A 1 119 ? -1.327 2.310 1.853 1.00 93.44 119 VAL A CA 1
ATOM 905 C C . VAL A 1 119 ? -0.723 3.649 2.265 1.00 93.44 119 VAL A C 1
ATOM 907 O O . VAL A 1 119 ? -0.689 3.958 3.461 1.00 93.44 119 VAL A O 1
ATOM 910 N N . PRO A 1 120 ? -0.256 4.480 1.321 1.00 90.38 120 PRO A N 1
ATOM 911 C CA . PRO A 1 120 ? 0.229 5.803 1.658 1.00 90.38 120 PRO A CA 1
ATOM 912 C C . PRO A 1 120 ? -0.967 6.722 1.934 1.00 90.38 120 PRO A C 1
ATOM 914 O O . PRO A 1 120 ? -2.026 6.605 1.312 1.00 90.38 120 PRO A O 1
ATOM 917 N N . CYS A 1 121 ? -0.824 7.648 2.882 1.00 88.31 121 CYS A N 1
ATOM 918 C CA . CYS A 1 121 ? -1.935 8.523 3.261 1.00 88.31 121 CYS A CA 1
ATOM 919 C C . CYS A 1 121 ? -2.419 9.444 2.133 1.00 88.31 121 CYS A C 1
ATOM 921 O O . CYS A 1 121 ? -3.537 9.929 2.219 1.00 88.31 121 CYS A O 1
ATOM 923 N N . ASP A 1 122 ? -1.608 9.694 1.104 1.00 85.81 122 ASP A N 1
ATOM 924 C CA . ASP A 1 122 ? -1.908 10.563 -0.037 1.00 85.81 122 ASP A CA 1
ATOM 925 C C . ASP A 1 122 ? -2.456 9.830 -1.264 1.00 85.81 122 ASP A C 1
ATOM 927 O O . ASP A 1 122 ? -2.622 10.449 -2.316 1.00 85.81 122 ASP A O 1
ATOM 931 N N . LEU A 1 123 ? -2.801 8.545 -1.133 1.00 88.38 123 LEU A N 1
ATOM 932 C CA . LEU A 1 123 ? -3.568 7.855 -2.161 1.00 88.38 123 LEU A CA 1
ATOM 933 C C . LEU A 1 123 ? -4.961 8.491 -2.278 1.00 88.38 123 LEU A C 1
ATOM 935 O O . LEU A 1 123 ? -5.821 8.317 -1.412 1.00 88.38 123 LEU A O 1
ATOM 939 N N . TYR A 1 124 ? -5.185 9.211 -3.374 1.00 85.75 124 TYR A N 1
ATOM 940 C CA . TYR A 1 124 ? -6.448 9.876 -3.666 1.00 85.75 124 TYR A CA 1
ATOM 941 C C . TYR A 1 124 ? -7.060 9.354 -4.966 1.00 85.75 124 TYR A C 1
ATOM 943 O O . TYR A 1 124 ? -6.394 9.287 -5.998 1.00 85.75 124 TYR A O 1
ATOM 951 N N . GLY A 1 125 ? -8.352 9.033 -4.920 1.00 84.44 125 GLY A N 1
ATOM 952 C CA . GLY A 1 125 ? -9.119 8.530 -6.058 1.00 84.44 125 GLY A CA 1
ATOM 953 C C . GLY A 1 125 ? -9.715 7.139 -5.820 1.00 84.44 125 GLY A C 1
ATOM 954 O O . GLY A 1 125 ? -9.473 6.523 -4.778 1.00 84.44 125 GLY A O 1
ATOM 955 N N . PRO A 1 126 ? -10.531 6.646 -6.768 1.00 83.38 126 PRO A N 1
ATOM 956 C CA . PRO A 1 126 ? -11.121 5.319 -6.681 1.00 83.38 126 PRO A CA 1
ATOM 957 C C . PRO A 1 126 ? -10.035 4.258 -6.891 1.00 83.38 126 PRO A C 1
ATOM 959 O O . PRO A 1 126 ? -9.543 4.067 -8.000 1.00 83.38 126 PRO A O 1
ATOM 962 N N . PHE A 1 127 ? -9.670 3.563 -5.817 1.00 90.88 127 PHE A N 1
ATOM 963 C CA . PHE A 1 127 ? -8.798 2.389 -5.863 1.00 90.88 127 PHE A CA 1
ATOM 964 C C . PHE A 1 127 ? -9.591 1.157 -5.431 1.00 90.88 127 PHE A C 1
ATOM 966 O O . PHE A 1 127 ? -10.155 1.152 -4.336 1.00 90.88 127 PHE A O 1
ATOM 973 N N . ASP A 1 128 ? -9.635 0.127 -6.278 1.00 93.19 128 ASP A N 1
ATOM 974 C CA . ASP A 1 128 ? -10.367 -1.110 -6.000 1.00 93.19 128 ASP A CA 1
ATOM 975 C C . ASP A 1 128 ? -9.546 -2.043 -5.099 1.00 93.19 128 ASP A C 1
ATOM 977 O O . ASP A 1 128 ? -8.826 -2.941 -5.551 1.00 93.19 128 ASP A O 1
ATOM 981 N N . PHE A 1 129 ? -9.663 -1.830 -3.788 1.00 94.81 129 PHE A N 1
ATOM 982 C CA . PHE A 1 129 ? -8.998 -2.687 -2.814 1.00 94.81 129 PHE A CA 1
ATOM 983 C C . PHE A 1 129 ? -9.544 -4.117 -2.798 1.00 94.81 129 PHE A C 1
ATOM 985 O O . PHE A 1 129 ? -8.801 -5.030 -2.441 1.00 94.81 129 PHE A O 1
ATOM 992 N N . LYS A 1 130 ? -10.806 -4.344 -3.189 1.00 93.88 130 LYS A N 1
ATOM 993 C CA . LYS A 1 130 ? -11.384 -5.696 -3.221 1.00 93.88 130 LYS A CA 1
ATOM 994 C C . LYS A 1 130 ? -10.688 -6.537 -4.280 1.00 93.88 130 LYS A C 1
ATOM 996 O O . LYS A 1 130 ? -10.253 -7.648 -3.985 1.00 93.88 130 LYS A O 1
ATOM 1001 N N . ALA A 1 131 ? -10.536 -5.998 -5.490 1.00 93.38 131 ALA A N 1
ATOM 1002 C CA . ALA A 1 131 ? -9.790 -6.659 -6.557 1.00 93.38 131 ALA A CA 1
ATOM 1003 C C . ALA A 1 131 ? -8.322 -6.883 -6.165 1.00 93.38 131 ALA A C 1
ATOM 1005 O O . ALA A 1 131 ? -7.795 -7.976 -6.372 1.00 93.38 131 ALA A O 1
ATOM 1006 N N . PHE A 1 132 ? -7.685 -5.885 -5.544 1.00 94.56 132 PHE A N 1
ATOM 1007 C CA . PHE A 1 132 ? -6.287 -5.974 -5.123 1.00 94.56 132 PHE A CA 1
ATOM 1008 C C . PHE A 1 132 ? -6.044 -7.065 -4.068 1.00 94.56 132 PHE A C 1
ATOM 1010 O O . PHE A 1 132 ? -5.142 -7.890 -4.219 1.00 94.56 132 PHE A O 1
ATOM 1017 N N . VAL A 1 133 ? -6.877 -7.113 -3.026 1.00 94.25 133 VAL A N 1
ATOM 1018 C CA . VAL A 1 133 ? -6.800 -8.134 -1.971 1.00 94.25 133 VAL A CA 1
ATOM 1019 C C . VAL A 1 133 ? -7.116 -9.522 -2.529 1.00 94.25 133 VAL A C 1
ATOM 1021 O O . VAL A 1 133 ? -6.394 -10.473 -2.242 1.00 94.25 133 VAL A O 1
ATOM 1024 N N . ASN A 1 134 ? -8.137 -9.641 -3.384 1.00 93.31 134 ASN A N 1
ATOM 1025 C CA . ASN A 1 134 ? -8.445 -10.904 -4.051 1.00 93.31 134 ASN A CA 1
ATOM 1026 C C . ASN A 1 134 ? -7.257 -11.416 -4.862 1.00 93.31 134 ASN A C 1
ATOM 1028 O O . ASN A 1 134 ? -6.926 -12.595 -4.769 1.00 93.31 134 ASN A O 1
ATOM 1032 N N . GLU A 1 135 ? -6.596 -10.546 -5.628 1.00 92.31 135 GLU A N 1
ATOM 1033 C CA . GLU A 1 135 ? -5.405 -10.911 -6.393 1.00 92.31 135 GLU A CA 1
ATOM 1034 C C . GLU A 1 135 ? -4.279 -11.411 -5.480 1.00 92.31 135 GLU A C 1
ATOM 1036 O O . GLU A 1 135 ? -3.681 -12.450 -5.769 1.00 92.31 135 GLU A O 1
ATOM 1041 N N . HIS A 1 136 ? -4.036 -10.742 -4.348 1.00 93.50 136 HIS A N 1
ATOM 1042 C CA . HIS A 1 136 ? -3.069 -11.201 -3.348 1.00 93.50 136 HIS A CA 1
ATOM 1043 C C . HIS A 1 136 ? -3.401 -12.617 -2.851 1.00 93.50 136 HIS A C 1
ATOM 1045 O O . HIS A 1 136 ? -2.549 -13.505 -2.899 1.00 93.50 136 HIS A O 1
ATOM 1051 N N . SER A 1 137 ? -4.662 -12.863 -2.483 1.00 91.88 137 SER A N 1
ATOM 1052 C CA . SER A 1 137 ? -5.134 -14.149 -1.957 1.00 91.88 137 SER A CA 1
ATOM 1053 C C . SER A 1 137 ? -5.182 -15.291 -2.982 1.00 91.88 137 SER A C 1
ATOM 1055 O O . SER A 1 137 ? -5.325 -16.448 -2.589 1.00 91.88 137 SER A O 1
ATOM 1057 N N . ARG A 1 138 ? -5.031 -15.026 -4.290 1.00 90.75 138 ARG A N 1
ATOM 1058 C CA . ARG A 1 138 ? -5.014 -16.085 -5.327 1.00 90.75 138 ARG A CA 1
ATOM 1059 C C . ARG A 1 138 ? -3.830 -17.040 -5.210 1.00 90.75 138 ARG A C 1
ATOM 1061 O O . ARG A 1 138 ? -3.870 -18.130 -5.777 1.00 90.75 138 ARG A O 1
ATOM 1068 N N . SER A 1 139 ? -2.758 -16.631 -4.540 1.00 87.31 139 SER A N 1
ATOM 1069 C CA . SER A 1 139 ? -1.548 -17.437 -4.387 1.00 87.31 139 SER A CA 1
ATOM 1070 C C . SER A 1 139 ? -0.879 -17.147 -3.051 1.00 87.31 139 SER A C 1
ATOM 1072 O O . SER A 1 139 ? -0.941 -16.019 -2.579 1.00 87.31 139 SER A O 1
ATOM 1074 N N . SER A 1 140 ? -0.113 -18.094 -2.520 1.00 85.69 140 SER A N 1
ATOM 1075 C CA . SER A 1 140 ? 0.715 -17.904 -1.323 1.00 85.69 140 SER A CA 1
ATOM 1076 C C . SER A 1 140 ? 1.953 -17.028 -1.600 1.00 85.69 140 SER A C 1
ATOM 1078 O O . SER A 1 140 ? 3.086 -17.513 -1.555 1.00 85.69 140 SER A O 1
ATOM 1080 N N . ARG A 1 141 ? 1.752 -15.754 -1.963 1.00 89.38 141 ARG A N 1
ATOM 1081 C CA . ARG A 1 141 ? 2.830 -14.793 -2.232 1.00 89.38 141 ARG A CA 1
ATOM 1082 C C . ARG A 1 141 ? 3.074 -13.902 -1.019 1.00 89.38 141 ARG A C 1
ATOM 1084 O O . ARG A 1 141 ? 2.135 -13.481 -0.360 1.00 89.38 141 ARG A O 1
ATOM 1091 N N . LEU A 1 142 ? 4.340 -13.596 -0.741 1.00 90.81 142 LEU A N 1
ATOM 1092 C CA . LEU A 1 142 ? 4.712 -12.766 0.412 1.00 90.81 142 LEU A CA 1
ATOM 1093 C C . LEU A 1 142 ? 4.294 -11.303 0.245 1.00 90.81 142 LEU A C 1
ATOM 1095 O O . LEU A 1 142 ? 3.972 -10.648 1.230 1.00 90.81 142 LEU A O 1
ATOM 1099 N N . CYS A 1 143 ? 4.315 -10.798 -0.989 1.00 92.62 143 CYS A N 1
ATOM 1100 C CA . CYS A 1 143 ? 4.026 -9.408 -1.310 1.00 92.62 143 CYS A CA 1
ATOM 1101 C C . CYS A 1 143 ? 3.295 -9.297 -2.657 1.00 92.62 143 CYS A C 1
ATOM 1103 O O . CYS A 1 143 ? 3.514 -10.087 -3.579 1.00 92.62 143 CYS A O 1
ATOM 1105 N N . THR A 1 144 ? 2.408 -8.317 -2.776 1.00 94.75 144 THR A N 1
ATOM 1106 C CA . THR A 1 144 ? 1.794 -7.846 -4.023 1.00 94.75 144 THR A CA 1
ATOM 1107 C C . THR A 1 144 ? 1.918 -6.337 -4.079 1.00 94.75 144 THR A C 1
ATOM 1109 O O . THR A 1 144 ? 1.665 -5.668 -3.084 1.00 94.75 144 THR A O 1
ATOM 1112 N N . ILE A 1 145 ? 2.299 -5.810 -5.238 1.00 94.44 145 ILE A N 1
ATOM 1113 C CA . ILE A 1 145 ? 2.520 -4.380 -5.461 1.00 94.44 145 ILE A CA 1
ATOM 1114 C C . ILE A 1 145 ? 1.470 -3.883 -6.451 1.00 94.44 145 ILE A C 1
ATOM 1116 O O . ILE A 1 145 ? 1.251 -4.529 -7.478 1.00 94.44 145 ILE A O 1
ATOM 1120 N N . ALA A 1 146 ? 0.829 -2.751 -6.163 1.00 93.50 146 ALA A N 1
ATOM 1121 C CA . ALA A 1 146 ? -0.065 -2.102 -7.111 1.00 93.50 146 ALA A CA 1
ATOM 1122 C C . ALA A 1 146 ? 0.737 -1.214 -8.071 1.00 93.50 146 ALA A C 1
ATOM 1124 O O . ALA A 1 146 ? 1.236 -0.153 -7.694 1.00 93.50 146 ALA A O 1
ATOM 1125 N N . LEU A 1 147 ? 0.832 -1.650 -9.326 1.00 91.56 147 LEU A N 1
ATOM 1126 C CA . LEU A 1 147 ? 1.420 -0.870 -10.408 1.00 91.56 147 LEU A CA 1
ATOM 1127 C C . LEU A 1 147 ? 0.316 -0.355 -11.319 1.00 91.56 147 LEU A C 1
ATOM 1129 O O . LEU A 1 147 ? -0.509 -1.122 -11.816 1.00 91.56 147 LEU A O 1
ATOM 1133 N N . LEU A 1 148 ? 0.320 0.948 -11.554 1.00 89.38 148 LEU A N 1
ATOM 1134 C CA . LEU A 1 148 ? -0.614 1.595 -12.452 1.00 89.38 148 LEU A CA 1
ATOM 1135 C C . LEU A 1 148 ? -0.011 1.705 -13.850 1.00 89.38 148 LEU A C 1
ATOM 1137 O O . LEU A 1 148 ? 1.100 2.205 -14.018 1.00 89.38 148 LEU A O 1
ATOM 1141 N N . ASP A 1 149 ? -0.783 1.314 -14.859 1.00 87.69 149 ASP A N 1
ATOM 1142 C CA . ASP A 1 149 ? -0.482 1.636 -16.248 1.00 87.69 149 ASP A CA 1
ATOM 1143 C C . ASP A 1 149 ? -1.268 2.896 -16.672 1.00 87.69 149 ASP A C 1
ATOM 1145 O O . ASP A 1 149 ? -2.486 2.822 -16.869 1.00 87.69 149 ASP A O 1
ATOM 1149 N N . PRO A 1 150 ? -0.608 4.060 -16.833 1.00 78.44 150 PRO A N 1
ATOM 1150 C CA . PRO A 1 150 ? -1.274 5.301 -17.224 1.00 78.44 150 PRO A CA 1
ATOM 1151 C C . PRO A 1 150 ? -1.792 5.266 -18.671 1.00 78.44 150 PRO A C 1
ATOM 1153 O O . PRO A 1 150 ? -2.613 6.097 -19.055 1.00 78.44 150 PRO A O 1
ATOM 1156 N N . THR A 1 151 ? -1.333 4.318 -19.494 1.00 72.44 151 THR A N 1
ATOM 1157 C CA . THR A 1 151 ? -1.745 4.193 -20.898 1.00 72.44 151 THR A CA 1
ATOM 1158 C C . THR A 1 151 ? -3.026 3.381 -21.064 1.00 72.44 151 THR A C 1
ATOM 1160 O O . THR A 1 151 ? -3.765 3.596 -22.021 1.00 72.44 151 THR A O 1
ATOM 1163 N N . HIS A 1 152 ? -3.354 2.514 -20.102 1.00 61.81 152 HIS A N 1
ATOM 1164 C CA . HIS A 1 152 ? -4.510 1.615 -20.175 1.00 61.81 152 HIS A CA 1
ATOM 1165 C C . HIS A 1 152 ? -5.875 2.332 -20.087 1.00 61.81 152 HIS A C 1
ATOM 1167 O O . HIS A 1 152 ? -6.889 1.757 -20.476 1.00 61.81 152 HIS A O 1
ATOM 1173 N N . GLY A 1 153 ? -5.909 3.588 -19.622 1.00 48.03 153 GLY A N 1
ATOM 1174 C CA . GLY A 1 153 ? -7.092 4.466 -19.640 1.00 48.03 153 GLY A CA 1
ATOM 1175 C C . GLY A 1 153 ? -7.137 5.450 -20.818 1.00 48.03 153 GLY A C 1
ATOM 1176 O O . GLY A 1 153 ? -8.137 6.143 -21.006 1.00 48.03 153 GLY A O 1
ATOM 1177 N N . SER A 1 154 ? -6.068 5.510 -21.618 1.00 42.75 154 SER A N 1
ATOM 1178 C CA . SER A 1 154 ? -5.961 6.321 -22.829 1.00 42.75 154 SER A CA 1
ATOM 1179 C C . SER A 1 154 ? -6.128 5.402 -24.034 1.00 42.75 154 SER A C 1
ATOM 1181 O O . SER A 1 154 ? -5.164 4.929 -24.635 1.00 42.75 154 SER A O 1
ATOM 1183 N N . GLY A 1 155 ? -7.378 5.076 -24.360 1.00 33.56 155 GLY A N 1
ATOM 1184 C CA . GLY A 1 155 ? -7.685 4.344 -25.581 1.00 33.56 155 GLY A CA 1
ATOM 1185 C C . GLY A 1 155 ? -7.089 5.062 -26.793 1.00 33.56 155 GLY A C 1
ATOM 1186 O O . GLY A 1 155 ? -7.486 6.175 -27.114 1.00 33.56 155 GLY A O 1
ATOM 1187 N N . SER A 1 156 ? -6.108 4.421 -27.427 1.00 36.59 156 SER A N 1
ATOM 1188 C CA . SER A 1 156 ? -5.706 4.546 -28.831 1.00 36.59 156 SER A CA 1
ATOM 1189 C C . SER A 1 156 ? -6.321 5.705 -29.638 1.00 36.59 156 SER A C 1
ATOM 1191 O O . SER A 1 156 ? -7.135 5.487 -30.532 1.00 36.59 156 SER A O 1
ATOM 1193 N N . THR A 1 157 ? -5.858 6.932 -29.431 1.00 31.69 157 THR A N 1
ATOM 1194 C CA . THR A 1 157 ? -5.832 7.928 -30.508 1.00 31.69 157 THR A CA 1
ATOM 1195 C C . THR A 1 157 ? -4.521 8.676 -30.420 1.00 31.69 157 THR A C 1
ATOM 1197 O O . THR A 1 157 ? -4.312 9.492 -29.525 1.00 31.69 157 THR A O 1
ATOM 1200 N N . GLY A 1 158 ? -3.621 8.387 -31.360 1.00 37.91 158 GLY A N 1
ATOM 1201 C CA . GLY A 1 158 ? -2.468 9.229 -31.626 1.00 37.91 158 GLY A CA 1
ATOM 1202 C C . GLY A 1 158 ? -2.948 10.604 -32.077 1.00 37.91 158 GLY A C 1
ATOM 1203 O O . GLY A 1 158 ? -3.145 10.835 -33.263 1.00 37.91 158 GLY A O 1
ATOM 1204 N N . ALA A 1 159 ? -3.143 11.516 -31.132 1.00 29.28 159 ALA A N 1
ATOM 1205 C CA . ALA A 1 159 ? -3.341 12.926 -31.405 1.00 29.28 159 ALA A CA 1
ATOM 1206 C C . ALA A 1 159 ? -2.131 13.674 -30.850 1.00 29.28 159 ALA A C 1
ATOM 1208 O O . ALA A 1 159 ? -2.041 14.022 -29.676 1.00 29.28 159 ALA A O 1
ATOM 1209 N N . LYS A 1 160 ? -1.161 13.872 -31.741 1.00 31.14 160 LYS A N 1
ATOM 1210 C CA . LYS A 1 160 ? -0.034 14.785 -31.582 1.00 31.14 160 LYS A CA 1
ATOM 1211 C C . LYS A 1 160 ? -0.597 16.172 -31.254 1.00 31.14 160 LYS A C 1
ATOM 1213 O O . LYS A 1 160 ? -1.181 16.813 -32.125 1.00 31.14 160 LYS A O 1
ATOM 1218 N N . ALA A 1 161 ? -0.452 16.623 -30.011 1.00 30.23 161 ALA A N 1
ATOM 1219 C CA . ALA A 1 161 ? -0.836 17.971 -29.618 1.00 30.23 161 ALA A CA 1
ATOM 1220 C C . ALA A 1 161 ? 0.080 18.982 -30.327 1.00 30.23 161 ALA A C 1
ATOM 1222 O O . ALA A 1 161 ? 1.245 19.151 -29.974 1.00 30.23 161 ALA A O 1
ATOM 1223 N N . THR A 1 162 ? -0.435 19.638 -31.364 1.00 27.56 162 THR A N 1
ATOM 1224 C CA . THR A 1 162 ? 0.117 20.898 -31.878 1.00 27.56 162 THR A CA 1
ATOM 1225 C C . THR A 1 162 ? -0.685 22.062 -31.300 1.00 27.56 162 THR A C 1
ATOM 1227 O O . THR A 1 162 ? -1.915 21.986 -31.311 1.00 27.56 162 THR A O 1
ATOM 1230 N N . PRO A 1 163 ? -0.049 23.157 -30.850 1.00 31.31 163 PRO A N 1
ATOM 1231 C CA . PRO A 1 163 ? -0.767 24.282 -30.277 1.00 31.31 163 PRO A CA 1
ATOM 1232 C C . PRO A 1 163 ? -1.258 25.202 -31.400 1.00 31.31 163 PRO A C 1
ATOM 1234 O O . PRO A 1 163 ? -0.450 25.747 -32.149 1.00 31.31 163 PRO A O 1
ATOM 1237 N N . LYS A 1 164 ? -2.572 25.418 -31.515 1.00 27.08 164 LYS A N 1
ATOM 1238 C CA . LYS A 1 164 ? -3.125 26.610 -32.179 1.00 27.08 164 LYS A CA 1
ATOM 1239 C C . LYS A 1 164 ? -4.393 27.066 -31.467 1.00 27.08 164 LYS A C 1
ATOM 1241 O O . LYS A 1 164 ? -5.335 26.298 -31.310 1.00 27.08 164 LYS A O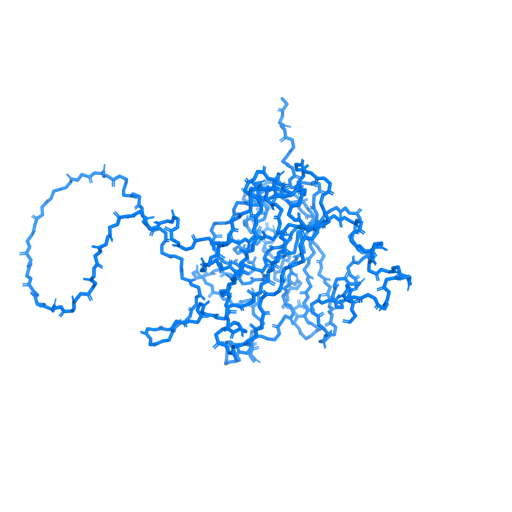 1
ATOM 1246 N N . GLY A 1 165 ? -4.373 28.322 -31.025 1.00 24.27 165 GLY A N 1
ATOM 1247 C CA . GLY A 1 165 ? -5.513 29.006 -30.429 1.00 24.27 165 GLY A CA 1
ATOM 1248 C C . GLY A 1 165 ? -6.509 29.548 -31.456 1.00 24.27 165 GLY A C 1
ATOM 1249 O O . GLY A 1 165 ? -6.251 29.537 -32.659 1.00 24.27 165 GLY A O 1
ATOM 1250 N N . GLY A 1 166 ? -7.614 30.088 -30.931 1.00 24.05 166 GLY A N 1
ATOM 1251 C CA . GLY A 1 166 ? -8.461 31.062 -31.627 1.00 24.05 166 GLY A CA 1
ATOM 1252 C C . GLY A 1 166 ? -9.897 30.626 -31.945 1.00 24.05 166 GLY A C 1
ATOM 1253 O O . GLY A 1 166 ? -10.161 30.139 -33.033 1.00 24.05 166 GLY A O 1
ATOM 1254 N N . SER A 1 167 ? -10.809 30.904 -31.002 1.00 26.45 167 SER A N 1
ATOM 1255 C CA . SER A 1 167 ? -12.200 31.398 -31.158 1.00 26.45 167 SER A CA 1
ATOM 1256 C C . SER A 1 167 ? -13.158 30.833 -32.232 1.00 26.45 167 SER A C 1
ATOM 1258 O O . SER A 1 167 ? -12.986 31.075 -33.422 1.00 26.45 167 SER A O 1
ATOM 1260 N N . SER A 1 168 ? -14.323 30.323 -31.808 1.00 24.33 168 SER A N 1
ATOM 1261 C CA . SER A 1 168 ? -15.645 30.994 -31.929 1.00 24.33 168 SER A CA 1
ATOM 1262 C C . SER A 1 168 ? -16.814 30.025 -31.665 1.00 24.33 168 SER A C 1
ATOM 1264 O O . SER A 1 168 ? -16.691 28.811 -31.782 1.00 24.33 168 SER A O 1
ATOM 1266 N N . ALA A 1 169 ? -17.938 30.588 -31.219 1.00 27.02 169 ALA A N 1
ATOM 1267 C CA . ALA A 1 169 ? -19.111 29.916 -30.665 1.00 27.02 169 ALA A CA 1
ATOM 1268 C C . ALA A 1 169 ? -20.085 29.336 -31.713 1.00 27.02 169 ALA A C 1
ATOM 1270 O O . ALA A 1 169 ? -20.276 29.942 -32.762 1.00 27.02 169 ALA A O 1
ATOM 1271 N N . SER A 1 170 ? -20.826 28.269 -31.368 1.00 23.52 170 SER A N 1
ATOM 1272 C CA . SER A 1 170 ? -22.300 28.213 -31.522 1.00 23.52 170 SER A CA 1
ATOM 1273 C C . SER A 1 170 ? -22.957 26.916 -30.992 1.00 23.52 170 SER A C 1
ATOM 1275 O O . SER A 1 170 ? -22.476 25.811 -31.193 1.00 23.52 170 SER A O 1
ATOM 1277 N N . LYS A 1 171 ? -24.075 27.141 -30.281 1.00 22.95 171 LYS A N 1
ATOM 1278 C CA . LYS A 1 171 ? -25.317 26.367 -30.039 1.00 22.95 171 LYS A CA 1
ATOM 1279 C C . LYS A 1 171 ? -25.422 24.865 -30.398 1.00 22.95 171 LYS A C 1
ATOM 1281 O O . LYS A 1 171 ? -25.376 24.507 -31.565 1.00 22.95 171 LYS A O 1
ATOM 1286 N N . GLY A 1 172 ? -25.957 24.100 -29.431 1.00 21.39 172 GLY A N 1
ATOM 1287 C CA . GLY A 1 172 ? -27.193 23.321 -29.640 1.00 21.39 172 GLY A CA 1
ATOM 1288 C C . GLY A 1 172 ? -27.155 21.799 -29.412 1.00 21.39 172 GLY A C 1
ATOM 1289 O O . GLY A 1 172 ? -26.510 21.080 -30.154 1.00 21.39 172 GLY A O 1
ATOM 1290 N N . ALA A 1 173 ? -28.009 21.356 -28.478 1.00 22.53 173 ALA A N 1
ATOM 1291 C CA . ALA A 1 173 ? -28.718 20.065 -28.413 1.00 22.53 173 ALA A CA 1
ATOM 1292 C C . ALA A 1 173 ? -27.979 18.770 -27.985 1.00 22.53 173 ALA A C 1
ATOM 1294 O O . ALA A 1 173 ? -27.192 18.174 -28.707 1.00 22.53 173 ALA A O 1
ATOM 1295 N N . SER A 1 174 ? -28.381 18.310 -26.792 1.00 27.66 174 SER A N 1
ATOM 1296 C CA . SER A 1 174 ? -28.680 16.926 -26.386 1.00 27.66 174 SER A CA 1
ATOM 1297 C C . SER A 1 174 ? -28.016 15.761 -27.133 1.00 27.66 174 SER A C 1
ATOM 1299 O O . SER A 1 174 ? -28.463 15.353 -28.202 1.00 27.66 174 SER A O 1
ATOM 1301 N N . SER A 1 175 ? -27.123 15.063 -26.438 1.00 23.48 175 SER A N 1
ATOM 1302 C CA . SER A 1 175 ? -27.212 13.603 -26.319 1.00 23.48 175 SER A CA 1
ATOM 1303 C C . SER A 1 175 ? -26.427 13.149 -25.090 1.00 23.48 175 SER A C 1
ATOM 1305 O O . SER A 1 175 ? -25.251 13.464 -24.922 1.00 23.48 175 SER A O 1
ATOM 1307 N N . ALA A 1 176 ? -27.115 12.443 -24.193 1.00 29.73 176 ALA A N 1
ATOM 1308 C CA . ALA A 1 176 ? -26.498 11.715 -23.098 1.00 29.73 176 ALA A CA 1
ATOM 1309 C C . ALA A 1 176 ? -25.717 10.541 -23.700 1.00 29.73 176 ALA A C 1
ATOM 1311 O O . ALA A 1 176 ? -26.260 9.471 -23.954 1.00 29.73 176 ALA A O 1
ATOM 1312 N N . SER A 1 177 ? -24.444 10.783 -23.983 1.00 23.31 177 SER A N 1
ATOM 1313 C CA . SER A 1 177 ? -23.461 9.760 -24.299 1.00 23.31 177 SER A CA 1
ATOM 1314 C C . SER A 1 177 ? -22.565 9.660 -23.075 1.00 23.31 177 SER A C 1
ATOM 1316 O O . SER A 1 177 ? -21.879 10.628 -22.741 1.00 23.31 177 SER A O 1
ATOM 1318 N N . ALA A 1 178 ? -22.610 8.514 -22.393 1.00 28.34 178 ALA A N 1
ATOM 1319 C CA . ALA A 1 178 ? -21.650 8.138 -21.367 1.00 28.34 178 ALA A CA 1
ATOM 1320 C C . ALA A 1 178 ? -20.259 8.110 -22.012 1.00 28.34 178 ALA A C 1
ATOM 1322 O O . ALA A 1 178 ? -19.821 7.098 -22.556 1.00 28.34 178 ALA A O 1
ATOM 1323 N N . ALA A 1 179 ? -19.608 9.270 -22.026 1.00 24.03 179 ALA A N 1
ATOM 1324 C CA . ALA A 1 179 ? -18.229 9.396 -22.427 1.00 24.03 179 ALA A CA 1
ATOM 1325 C C . ALA A 1 179 ? -17.433 8.527 -21.458 1.00 24.03 179 ALA A C 1
ATOM 1327 O O . ALA A 1 179 ? -17.472 8.748 -20.246 1.00 24.03 179 ALA A O 1
ATOM 1328 N N . ALA A 1 180 ? -16.749 7.517 -21.989 1.00 32.72 180 ALA A N 1
ATOM 1329 C CA . ALA A 1 180 ? -15.634 6.908 -21.296 1.00 32.72 180 ALA A CA 1
ATOM 1330 C C . ALA A 1 180 ? -14.629 8.039 -21.057 1.00 32.72 180 ALA A C 1
ATOM 1332 O O . ALA A 1 180 ? -13.849 8.389 -21.940 1.00 32.72 180 ALA A O 1
ATOM 1333 N N . THR A 1 181 ? -14.752 8.699 -19.906 1.00 32.03 181 THR A N 1
ATOM 1334 C CA . THR A 1 181 ? -13.817 9.712 -19.446 1.00 32.03 181 THR A CA 1
ATOM 1335 C C . THR A 1 181 ? -12.479 9.009 -19.375 1.00 32.03 181 THR A C 1
ATOM 1337 O O . THR A 1 181 ? -12.273 8.188 -18.482 1.00 32.03 181 THR A O 1
ATOM 1340 N N . SER A 1 182 ? -11.605 9.276 -20.346 1.00 38.09 182 SER A N 1
ATOM 1341 C CA . SER A 1 182 ? -10.214 8.851 -20.297 1.00 38.09 182 SER A CA 1
ATOM 1342 C C . SER A 1 182 ? -9.697 9.247 -18.921 1.00 38.09 182 SER A C 1
ATOM 1344 O O . SER A 1 182 ? -9.642 10.439 -18.605 1.00 38.09 182 SER A O 1
ATOM 1346 N N . MET A 1 183 ? -9.437 8.262 -18.057 1.00 46.53 183 MET A N 1
ATOM 1347 C CA . MET A 1 183 ? -8.907 8.524 -16.725 1.00 46.53 183 MET A CA 1
ATOM 1348 C C . MET A 1 183 ? -7.490 9.040 -16.922 1.00 46.53 183 MET A C 1
ATOM 1350 O O . MET A 1 183 ? -6.541 8.271 -17.043 1.00 46.53 183 MET A O 1
ATOM 1354 N N . ASN A 1 184 ? -7.362 10.358 -17.030 1.00 56.06 184 ASN A N 1
ATOM 1355 C CA . ASN A 1 184 ? -6.073 11.009 -17.055 1.00 56.06 184 ASN A CA 1
ATOM 1356 C C . ASN A 1 184 ? -5.549 10.933 -15.621 1.00 56.06 184 ASN A C 1
ATOM 1358 O O . ASN A 1 184 ? -6.023 11.657 -14.744 1.00 56.06 184 ASN A O 1
ATOM 1362 N N . VAL A 1 185 ? -4.665 9.975 -15.349 1.00 60.59 185 VAL A N 1
ATOM 1363 C CA . VAL A 1 185 ? -4.106 9.836 -14.008 1.00 60.59 185 VAL A CA 1
ATOM 1364 C C . VAL A 1 185 ? -3.117 10.973 -13.790 1.00 60.59 185 VAL A C 1
ATOM 1366 O O . VAL A 1 185 ? -2.041 11.003 -14.383 1.00 60.59 185 VAL A O 1
ATOM 1369 N N . CYS A 1 186 ? -3.485 11.908 -12.919 1.00 64.44 186 CYS A N 1
ATOM 1370 C CA . CYS A 1 186 ? -2.598 12.968 -12.463 1.00 64.44 186 CYS A CA 1
ATOM 1371 C C . CYS A 1 186 ? -1.676 12.416 -11.372 1.00 64.44 186 CYS A C 1
ATOM 1373 O O . CYS A 1 186 ? -2.100 12.215 -10.238 1.00 64.44 186 CYS A O 1
ATOM 1375 N N . LEU A 1 187 ? -0.407 12.201 -11.706 1.00 65.44 187 LEU A N 1
ATOM 1376 C CA . LEU A 1 187 ? 0.611 11.648 -10.801 1.00 65.44 187 LEU A CA 1
ATOM 1377 C C . LEU A 1 187 ? 1.365 12.733 -10.014 1.00 65.44 187 LEU A C 1
ATOM 1379 O O . LEU A 1 187 ? 2.491 12.527 -9.565 1.00 65.44 187 LEU A O 1
ATOM 1383 N N . GLY A 1 188 ? 0.733 13.898 -9.856 1.00 62.16 188 GLY A N 1
ATOM 1384 C CA . GLY A 1 188 ? 1.344 15.090 -9.280 1.00 62.16 188 GLY A CA 1
ATOM 1385 C C . GLY A 1 188 ? 2.264 15.835 -10.253 1.00 62.16 188 GLY A C 1
ATOM 1386 O O . GLY A 1 188 ? 2.632 15.336 -11.315 1.00 62.16 188 GLY A O 1
ATOM 1387 N N . GLY A 1 189 ? 2.611 17.065 -9.883 1.00 60.50 189 GLY A N 1
ATOM 1388 C CA . GLY A 1 189 ? 3.313 18.017 -10.742 1.00 60.50 189 GLY A CA 1
ATOM 1389 C C . GLY A 1 189 ? 2.549 19.333 -10.856 1.00 60.50 189 GLY A C 1
ATOM 1390 O O . GLY A 1 189 ? 1.482 19.504 -10.262 1.00 60.50 189 GLY A O 1
ATOM 1391 N N . ASN A 1 190 ? 3.102 20.272 -11.610 1.00 59.47 190 ASN A N 1
ATOM 1392 C CA . ASN A 1 190 ? 2.427 21.511 -11.981 1.00 59.47 190 ASN A CA 1
ATOM 1393 C C . ASN A 1 190 ? 2.336 21.609 -13.513 1.00 59.47 190 ASN A C 1
ATOM 1395 O O . ASN A 1 190 ? 2.755 20.706 -14.232 1.00 59.47 190 ASN A O 1
ATOM 1399 N N . GLU A 1 191 ? 1.787 22.706 -14.027 1.00 54.88 191 GLU A N 1
ATOM 1400 C CA . GLU A 1 191 ? 1.637 22.928 -15.475 1.00 54.88 191 GLU A CA 1
ATOM 1401 C C . GLU A 1 191 ? 2.975 22.947 -16.250 1.00 54.88 191 GLU A C 1
ATOM 1403 O O . GLU A 1 191 ? 2.972 22.860 -17.477 1.00 54.88 191 GLU A O 1
ATOM 1408 N N . TYR A 1 192 ? 4.108 23.047 -15.547 1.00 53.12 192 TYR A N 1
ATOM 1409 C CA . TYR A 1 192 ? 5.460 23.185 -16.092 1.00 53.12 192 TYR A CA 1
ATOM 1410 C C . TYR A 1 192 ? 6.348 21.950 -15.849 1.00 53.12 192 TYR A C 1
ATOM 1412 O O . TYR A 1 192 ? 7.241 21.681 -16.650 1.00 53.12 192 TYR A O 1
ATOM 1420 N N . GLU A 1 193 ? 6.104 21.187 -14.782 1.00 57.84 193 GLU A N 1
ATOM 1421 C CA . GLU A 1 193 ? 6.858 19.995 -14.395 1.00 57.84 193 GLU A CA 1
ATOM 1422 C C . GLU A 1 193 ? 5.922 18.831 -14.069 1.00 57.84 193 GLU A C 1
ATOM 1424 O O . GLU A 1 193 ? 5.184 18.856 -13.082 1.00 57.84 193 GLU A O 1
ATOM 1429 N N . ASP A 1 194 ? 6.016 17.770 -14.869 1.00 63.50 194 ASP A N 1
ATOM 1430 C CA . ASP A 1 194 ? 5.440 16.471 -14.539 1.00 63.50 194 ASP A CA 1
ATOM 1431 C C . ASP A 1 194 ? 6.356 15.769 -13.528 1.00 63.50 194 ASP A C 1
ATOM 1433 O O . ASP A 1 194 ? 7.515 15.488 -13.831 1.00 63.50 194 ASP A O 1
ATOM 1437 N N . TRP A 1 195 ? 5.857 15.476 -12.325 1.00 67.94 195 TRP A N 1
ATOM 1438 C CA . TRP A 1 195 ? 6.617 14.742 -11.305 1.00 67.94 195 TRP A CA 1
ATOM 1439 C C . TRP A 1 195 ? 6.429 13.224 -11.397 1.00 67.94 195 TRP A C 1
ATOM 1441 O O . TRP A 1 195 ? 7.045 12.486 -10.623 1.00 67.94 195 TRP A O 1
ATOM 1451 N N . SER A 1 196 ? 5.662 12.735 -12.379 1.00 67.19 196 SER A N 1
ATOM 1452 C CA . SER A 1 196 ? 5.419 11.306 -12.594 1.00 67.19 196 SER A CA 1
ATOM 1453 C C . SER A 1 196 ? 6.701 10.495 -12.771 1.00 67.19 196 SER A C 1
ATOM 1455 O O . SER A 1 196 ? 6.725 9.314 -12.434 1.00 67.19 196 SER A O 1
ATOM 1457 N N . TYR A 1 197 ? 7.785 11.110 -13.262 1.00 71.25 197 TYR A N 1
ATOM 1458 C CA . TYR A 1 197 ? 9.069 10.432 -13.460 1.00 71.25 197 TYR A CA 1
ATOM 1459 C C . TYR A 1 197 ? 9.638 9.835 -12.167 1.00 71.25 197 TYR A C 1
ATOM 1461 O O . TYR A 1 197 ? 10.309 8.807 -12.234 1.00 71.25 197 TYR A O 1
ATOM 1469 N N . LYS A 1 198 ? 9.336 10.427 -11.001 1.00 76.00 198 LYS A N 1
ATOM 1470 C CA . LYS A 1 198 ? 9.793 9.931 -9.692 1.00 76.00 198 LYS A CA 1
ATOM 1471 C C . LYS A 1 198 ? 9.187 8.573 -9.334 1.00 76.00 198 LYS A C 1
ATOM 1473 O O . LYS A 1 198 ? 9.811 7.802 -8.616 1.00 76.00 198 LYS A O 1
ATOM 1478 N N . TYR A 1 199 ? 7.991 8.290 -9.843 1.00 82.31 199 TYR A N 1
ATOM 1479 C CA . TYR A 1 199 ? 7.212 7.096 -9.512 1.00 82.31 199 TYR A CA 1
ATOM 1480 C C . TYR A 1 199 ? 7.217 6.055 -10.637 1.00 82.31 199 TYR A C 1
ATOM 1482 O O . TYR A 1 199 ? 6.665 4.966 -10.480 1.00 82.31 199 TYR A O 1
ATOM 1490 N N . LYS A 1 200 ? 7.826 6.375 -11.787 1.00 88.69 200 LYS A N 1
ATOM 1491 C CA . LYS A 1 200 ? 7.913 5.454 -12.919 1.00 88.69 200 LYS A CA 1
ATOM 1492 C C . LYS A 1 200 ? 8.890 4.328 -12.626 1.00 88.69 200 LYS A C 1
ATOM 1494 O O . LYS A 1 200 ? 10.030 4.552 -12.219 1.00 88.69 200 LYS A O 1
ATOM 1499 N N . VAL A 1 201 ? 8.451 3.116 -12.922 1.00 91.62 201 VAL A N 1
ATOM 1500 C CA . VAL A 1 201 ? 9.223 1.891 -12.760 1.00 91.62 201 VAL A CA 1
ATOM 1501 C C . VAL A 1 201 ? 9.282 1.113 -14.068 1.00 91.62 201 VAL A C 1
ATOM 1503 O O . VAL A 1 201 ? 8.388 1.168 -14.920 1.00 91.62 201 VAL A O 1
ATOM 1506 N N . VAL A 1 202 ? 10.367 0.364 -14.216 1.00 91.62 202 VAL A N 1
ATOM 1507 C CA . VAL A 1 202 ? 10.520 -0.676 -15.226 1.00 91.62 202 VAL A CA 1
ATOM 1508 C C . VAL A 1 202 ? 10.461 -2.013 -14.509 1.00 91.62 202 VAL A C 1
ATOM 1510 O O . VAL A 1 202 ? 11.160 -2.234 -13.517 1.00 91.62 202 VAL A O 1
ATOM 1513 N N . THR A 1 203 ? 9.604 -2.906 -14.994 1.00 93.06 203 THR A N 1
ATOM 1514 C CA . THR A 1 203 ? 9.417 -4.220 -14.385 1.00 93.06 203 THR A CA 1
ATOM 1515 C C . THR A 1 203 ? 9.422 -5.329 -15.417 1.00 93.06 203 THR A C 1
ATOM 1517 O O . THR A 1 203 ? 8.932 -5.169 -16.534 1.00 93.06 203 THR A O 1
ATOM 1520 N N . THR A 1 204 ? 9.954 -6.477 -15.018 1.00 92.62 204 THR A N 1
ATOM 1521 C CA . THR A 1 204 ? 9.785 -7.731 -15.741 1.00 92.62 204 THR A CA 1
ATOM 1522 C C . THR A 1 204 ? 8.793 -8.567 -14.970 1.00 92.62 204 THR A C 1
ATOM 1524 O O . THR A 1 204 ? 9.043 -8.914 -13.815 1.00 92.62 204 THR A O 1
ATOM 1527 N N . ILE A 1 205 ? 7.678 -8.886 -15.613 1.00 91.62 205 ILE A N 1
ATOM 1528 C CA . ILE A 1 205 ? 6.569 -9.614 -15.010 1.00 91.62 205 ILE A CA 1
ATOM 1529 C C . ILE A 1 205 ? 6.220 -10.828 -15.862 1.00 91.62 205 ILE A C 1
ATOM 1531 O O . ILE A 1 205 ? 6.268 -10.780 -17.090 1.00 91.62 205 ILE A O 1
ATOM 1535 N N . ASN A 1 206 ? 5.866 -11.931 -15.216 1.00 90.88 206 ASN A N 1
ATOM 1536 C CA . ASN A 1 206 ? 5.256 -13.069 -15.883 1.00 90.88 206 ASN A CA 1
ATOM 1537 C C . ASN A 1 206 ? 3.740 -12.847 -15.976 1.00 90.88 206 ASN A C 1
ATOM 1539 O O . ASN A 1 206 ? 3.052 -12.772 -14.961 1.00 90.88 206 ASN A O 1
ATOM 1543 N N . GLU A 1 207 ? 3.216 -12.747 -17.199 1.00 86.12 207 GLU A N 1
ATOM 1544 C CA . GLU A 1 207 ? 1.813 -12.376 -17.444 1.00 86.12 207 GLU A CA 1
ATOM 1545 C C . GLU A 1 207 ? 0.803 -13.448 -16.997 1.00 86.12 207 GLU A C 1
ATOM 1547 O O . GLU A 1 207 ? -0.374 -13.146 -16.835 1.00 86.12 207 GLU A O 1
ATOM 1552 N N . TYR A 1 208 ? 1.231 -14.697 -16.774 1.00 86.06 208 TYR A N 1
ATOM 1553 C CA . TYR A 1 208 ? 0.318 -15.791 -16.401 1.00 86.06 208 TYR A CA 1
ATOM 1554 C C . TYR A 1 208 ? -0.002 -15.823 -14.913 1.00 86.06 208 TYR A C 1
ATOM 1556 O O . TYR A 1 208 ? -1.089 -16.244 -14.525 1.00 86.06 208 TYR A O 1
ATOM 1564 N N . ASN A 1 209 ? 0.963 -15.445 -14.080 1.00 85.88 209 ASN A N 1
ATOM 1565 C CA . ASN A 1 209 ? 0.864 -15.540 -12.625 1.00 85.88 209 ASN A CA 1
ATOM 1566 C C . ASN A 1 209 ? 1.100 -14.195 -11.927 1.00 85.88 209 ASN A C 1
ATOM 1568 O O . ASN A 1 209 ? 1.197 -14.165 -10.702 1.00 85.88 209 ASN A O 1
ATOM 1572 N N . SER A 1 210 ? 1.233 -13.108 -12.694 1.00 87.62 210 SER A N 1
ATOM 1573 C CA . SER A 1 210 ? 1.510 -11.758 -12.195 1.00 87.62 210 SER A CA 1
ATOM 1574 C C . SER A 1 210 ? 2.763 -11.683 -11.308 1.00 87.62 210 SER A C 1
ATOM 1576 O O . SER A 1 210 ? 2.862 -10.834 -10.423 1.00 87.62 210 SER A O 1
ATOM 1578 N N . CYS A 1 211 ? 3.728 -12.588 -11.510 1.00 89.69 211 CYS A N 1
ATOM 1579 C CA . CYS A 1 211 ? 4.946 -12.649 -10.708 1.00 89.69 211 CYS A CA 1
ATOM 1580 C C . CYS A 1 211 ? 5.980 -11.649 -11.230 1.00 89.69 211 CYS A C 1
ATOM 1582 O O . CYS A 1 211 ? 6.390 -11.718 -12.391 1.00 89.69 211 CYS A O 1
ATOM 1584 N N . ILE A 1 212 ? 6.415 -10.740 -10.359 1.00 90.56 212 ILE A N 1
ATOM 1585 C CA . ILE A 1 212 ? 7.471 -9.769 -10.647 1.00 90.56 212 ILE A CA 1
ATOM 1586 C C . ILE A 1 212 ? 8.834 -10.448 -10.471 1.00 90.56 212 ILE A C 1
ATOM 1588 O O . ILE A 1 212 ? 9.133 -10.993 -9.412 1.00 90.56 212 ILE A O 1
ATOM 1592 N N . LEU A 1 213 ? 9.667 -10.394 -11.510 1.00 89.88 213 LEU A N 1
ATOM 1593 C CA . LEU A 1 213 ? 11.032 -10.938 -11.516 1.00 89.88 213 LEU A CA 1
ATOM 1594 C C . LEU A 1 213 ? 12.107 -9.874 -11.313 1.00 89.88 213 LEU A C 1
ATOM 1596 O O . LEU A 1 213 ? 13.228 -10.195 -10.932 1.00 89.88 213 LEU A O 1
ATOM 1600 N N . GLY A 1 214 ? 11.772 -8.620 -11.592 1.00 89.56 214 GLY A N 1
ATOM 1601 C CA . GLY A 1 214 ? 12.642 -7.484 -11.348 1.00 89.56 214 GLY A CA 1
ATOM 1602 C C . GLY A 1 214 ? 11.845 -6.195 -11.400 1.00 89.56 214 GLY A C 1
ATOM 1603 O O . GLY A 1 214 ? 10.933 -6.057 -12.218 1.00 89.56 214 GLY A O 1
ATOM 1604 N N . LEU A 1 215 ? 12.206 -5.251 -10.545 1.00 91.06 215 LEU A N 1
ATOM 1605 C CA . LEU A 1 215 ? 11.580 -3.943 -10.431 1.00 91.06 215 LEU A CA 1
ATOM 1606 C C . LEU A 1 215 ? 12.688 -2.922 -10.194 1.00 91.06 215 LEU A C 1
ATOM 1608 O O . LEU A 1 215 ? 13.494 -3.097 -9.286 1.00 91.06 215 LEU A O 1
ATOM 1612 N N . VAL A 1 216 ? 12.740 -1.884 -11.019 1.00 90.75 216 VAL A N 1
ATOM 1613 C CA . VAL A 1 216 ? 13.716 -0.803 -10.881 1.00 90.75 216 VAL A CA 1
ATOM 1614 C C . VAL A 1 216 ? 13.041 0.526 -11.181 1.00 90.75 216 VAL A C 1
ATOM 1616 O O . VAL A 1 216 ? 12.143 0.599 -12.023 1.00 90.75 216 VAL A O 1
ATOM 1619 N N . GLN A 1 217 ? 13.459 1.586 -10.495 1.00 89.62 217 GLN A N 1
ATOM 1620 C CA . GLN A 1 217 ? 13.011 2.933 -10.828 1.00 89.62 217 GLN A CA 1
ATOM 1621 C C . GLN A 1 217 ? 13.535 3.323 -12.209 1.00 89.62 217 GLN A C 1
ATOM 1623 O O . GLN A 1 217 ? 14.692 3.074 -12.543 1.00 89.62 217 GLN A O 1
ATOM 1628 N N . GLN A 1 218 ? 12.694 3.965 -13.016 1.00 89.06 218 GLN A N 1
ATOM 1629 C CA . GLN A 1 218 ? 13.085 4.371 -14.361 1.00 89.06 218 GLN A CA 1
ATOM 1630 C C . GLN A 1 218 ? 14.257 5.364 -14.331 1.00 89.06 218 GLN A C 1
ATOM 1632 O O . GLN A 1 218 ? 15.143 5.274 -15.172 1.00 89.06 218 GLN A O 1
ATOM 1637 N N . ILE A 1 219 ? 14.306 6.246 -13.329 1.00 87.06 219 ILE A N 1
ATOM 1638 C CA . ILE A 1 219 ? 15.383 7.233 -13.193 1.00 87.06 219 ILE A CA 1
ATOM 1639 C C . ILE A 1 219 ? 16.763 6.590 -12.998 1.00 87.06 219 ILE A C 1
ATOM 1641 O O . ILE A 1 219 ? 17.749 7.109 -13.507 1.00 87.06 219 ILE A O 1
ATOM 1645 N N . ALA A 1 220 ? 16.836 5.444 -12.314 1.00 87.56 220 ALA A N 1
ATOM 1646 C CA . ALA A 1 220 ? 18.081 4.698 -12.138 1.00 87.56 220 ALA A CA 1
ATOM 1647 C C . ALA A 1 220 ? 18.603 4.202 -13.497 1.00 87.56 220 ALA A C 1
ATOM 1649 O O . ALA A 1 220 ? 19.770 4.388 -13.833 1.00 87.56 220 ALA A O 1
ATOM 1650 N N . LEU A 1 221 ? 17.705 3.680 -14.339 1.00 88.38 221 LEU A N 1
ATOM 1651 C CA . LEU A 1 221 ? 18.051 3.262 -15.699 1.00 88.38 221 LEU A CA 1
ATOM 1652 C C . LEU A 1 221 ? 18.447 4.431 -16.596 1.00 88.38 221 LEU A C 1
ATOM 1654 O O . LEU A 1 221 ? 19.394 4.314 -17.370 1.00 88.38 221 LEU A O 1
ATOM 1658 N N . ASP A 1 222 ? 17.734 5.552 -16.491 1.00 88.06 222 ASP A N 1
ATOM 1659 C CA . ASP A 1 222 ? 18.038 6.760 -17.259 1.00 88.06 222 ASP A CA 1
ATOM 1660 C C . ASP A 1 222 ? 19.416 7.343 -16.857 1.00 88.06 222 ASP A C 1
ATOM 1662 O O . ASP A 1 222 ? 20.109 7.916 -17.697 1.00 88.06 222 ASP A O 1
ATOM 1666 N N . ASN A 1 223 ? 19.857 7.119 -15.610 1.00 90.88 223 ASN A N 1
ATOM 1667 C CA . ASN A 1 223 ? 21.196 7.461 -15.111 1.00 90.88 223 ASN A CA 1
ATOM 1668 C C . ASN A 1 223 ? 22.288 6.440 -15.487 1.00 90.88 223 ASN A C 1
ATOM 1670 O O . ASN A 1 223 ? 23.465 6.680 -15.214 1.00 90.88 223 ASN A O 1
ATOM 1674 N N . GLY A 1 224 ? 21.925 5.328 -16.132 1.00 89.31 224 GLY A N 1
ATOM 1675 C CA . GLY A 1 224 ? 22.857 4.301 -16.598 1.00 89.31 224 GLY A CA 1
ATOM 1676 C C . GLY A 1 224 ? 23.053 3.113 -15.653 1.00 89.31 224 GLY A C 1
ATOM 1677 O O . GLY A 1 224 ? 23.926 2.287 -15.929 1.00 89.31 224 GLY A O 1
ATOM 1678 N N . ASP A 1 225 ? 22.260 2.986 -14.583 1.00 89.12 225 ASP A N 1
ATOM 1679 C CA . ASP A 1 225 ? 22.316 1.805 -13.717 1.00 89.12 225 ASP A CA 1
ATOM 1680 C C . ASP A 1 225 ? 21.860 0.551 -14.486 1.00 89.12 225 ASP A C 1
ATOM 1682 O O . ASP A 1 225 ? 20.889 0.601 -15.252 1.00 89.12 225 ASP A O 1
ATOM 1686 N N . PRO A 1 226 ? 22.529 -0.602 -14.311 1.00 88.25 226 PRO A N 1
ATOM 1687 C CA . PRO A 1 226 ? 22.176 -1.811 -15.038 1.00 88.25 226 PRO A CA 1
ATOM 1688 C C . PRO A 1 226 ? 20.875 -2.428 -14.504 1.00 88.25 226 PRO A C 1
ATOM 1690 O O . PRO A 1 226 ? 20.664 -2.556 -13.299 1.00 88.25 226 PRO A O 1
ATOM 1693 N N . TYR A 1 227 ? 20.017 -2.897 -15.415 1.00 89.75 227 TYR A N 1
ATOM 1694 C CA . TYR A 1 227 ? 18.891 -3.766 -15.071 1.00 89.75 227 TYR A CA 1
ATOM 1695 C C . TYR A 1 227 ? 19.279 -5.228 -15.256 1.00 89.75 227 TYR A C 1
ATOM 1697 O O . TYR A 1 227 ? 19.251 -5.763 -16.368 1.00 89.75 227 TYR A O 1
ATOM 1705 N N . GLU A 1 228 ? 19.656 -5.877 -14.161 1.00 87.75 228 GLU A N 1
ATOM 1706 C CA . GLU A 1 228 ? 20.117 -7.260 -14.185 1.00 87.75 228 GLU A CA 1
ATOM 1707 C C . GLU A 1 228 ? 18.992 -8.234 -13.832 1.00 87.75 228 GLU A C 1
ATOM 1709 O O . GLU A 1 228 ? 18.300 -8.102 -12.824 1.00 87.75 228 GLU A O 1
ATOM 1714 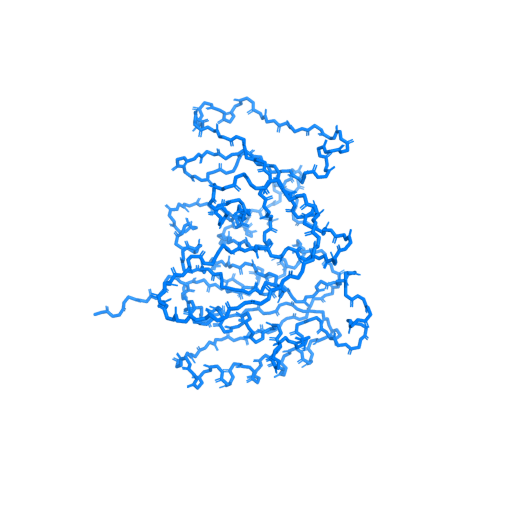N N . LEU A 1 229 ? 18.836 -9.264 -14.664 1.00 86.56 229 LEU A N 1
ATOM 1715 C CA . LEU A 1 229 ? 17.975 -10.405 -14.384 1.00 86.56 229 LEU A CA 1
ATOM 1716 C C . LEU A 1 229 ? 18.793 -11.682 -14.464 1.00 86.56 229 LEU A C 1
ATOM 1718 O O . LEU A 1 229 ? 19.502 -11.942 -15.440 1.00 86.56 229 LEU A O 1
ATOM 1722 N N . TYR A 1 230 ? 18.638 -12.533 -13.461 1.00 85.19 230 TYR A N 1
ATOM 1723 C CA . TYR A 1 230 ? 19.326 -13.808 -13.451 1.00 85.19 230 TYR A CA 1
ATOM 1724 C C . TYR A 1 230 ? 18.675 -14.819 -14.399 1.00 85.19 230 TYR A C 1
ATOM 1726 O O . TYR A 1 230 ? 17.463 -15.052 -14.379 1.00 85.19 230 TYR A O 1
ATOM 1734 N N . LYS A 1 231 ? 19.515 -15.502 -15.186 1.00 85.94 231 LYS A N 1
ATOM 1735 C CA . LYS A 1 231 ? 19.088 -16.499 -16.183 1.00 85.94 231 LYS A CA 1
ATOM 1736 C C . LYS A 1 231 ? 18.244 -17.633 -15.586 1.00 85.94 231 LYS A C 1
ATOM 1738 O O . LYS A 1 231 ? 17.369 -18.162 -16.264 1.00 85.94 231 LYS A O 1
ATOM 1743 N N . TRP A 1 232 ? 18.463 -17.987 -14.319 1.00 84.81 232 TRP A N 1
ATOM 1744 C CA . TRP A 1 232 ? 17.731 -19.058 -13.635 1.00 84.81 232 TRP A CA 1
ATOM 1745 C C . TRP A 1 232 ? 16.254 -18.741 -13.350 1.00 84.81 232 TRP A C 1
ATOM 1747 O O . TRP A 1 232 ? 15.497 -19.654 -13.026 1.00 84.81 232 TRP A O 1
ATOM 1757 N N . HIS A 1 233 ? 15.807 -17.488 -13.501 1.00 84.19 233 HIS A N 1
ATOM 1758 C CA . HIS A 1 233 ? 14.392 -17.142 -13.341 1.00 84.19 233 HIS A CA 1
ATOM 1759 C C . HIS A 1 233 ? 13.543 -17.605 -14.536 1.00 84.19 233 HIS A C 1
ATOM 1761 O O . HIS A 1 233 ? 12.379 -17.964 -14.362 1.00 84.19 233 HIS A O 1
ATOM 1767 N N . PHE A 1 234 ? 14.117 -17.646 -15.742 1.00 84.69 234 PHE A N 1
ATOM 1768 C CA . PHE A 1 23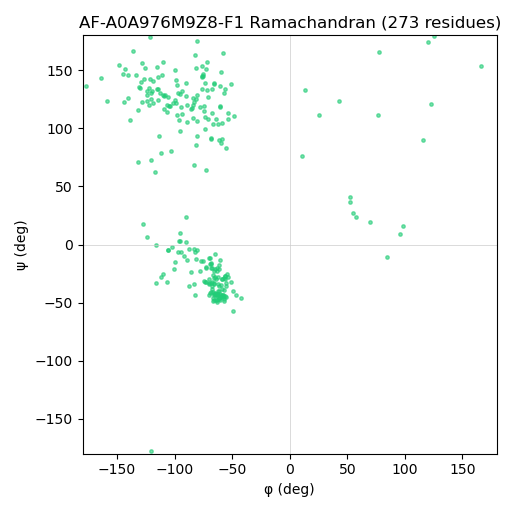4 ? 13.382 -17.873 -16.991 1.00 84.69 234 PHE A CA 1
ATOM 1769 C C . P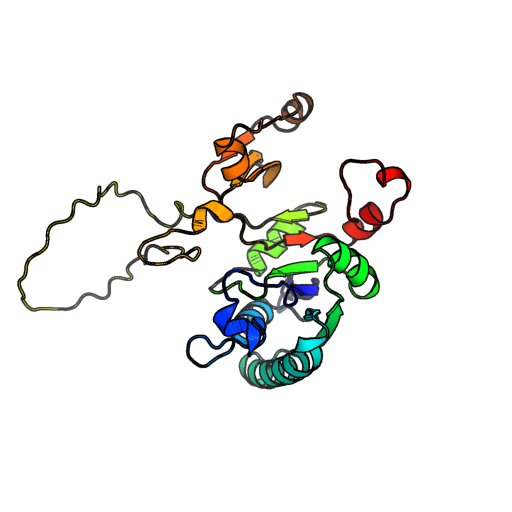HE A 1 234 ? 12.896 -19.314 -17.232 1.00 84.69 234 PHE A C 1
ATOM 1771 O O . PHE A 1 234 ? 11.802 -19.461 -17.775 1.00 84.69 234 PHE A O 1
ATOM 1778 N N . PRO A 1 235 ? 13.588 -20.389 -16.794 1.00 87.00 235 PRO A N 1
ATOM 1779 C CA . PRO A 1 235 ? 13.062 -21.750 -16.921 1.00 87.00 235 PRO A CA 1
ATOM 1780 C C . PRO A 1 235 ? 11.681 -21.939 -16.277 1.00 87.00 235 PRO A C 1
ATOM 1782 O O . PRO A 1 235 ? 10.846 -22.656 -16.822 1.00 87.00 235 PRO A O 1
ATOM 1785 N N . LYS A 1 236 ? 11.425 -21.263 -15.146 1.00 83.62 236 LYS A N 1
ATOM 1786 C CA . LYS A 1 236 ? 10.134 -21.283 -14.435 1.00 83.62 236 LYS A CA 1
ATOM 1787 C C . LYS A 1 236 ? 9.158 -20.200 -14.910 1.00 83.62 236 LYS A C 1
ATOM 1789 O O . LYS A 1 236 ? 7.975 -20.272 -14.596 1.00 83.62 236 LYS A O 1
ATOM 1794 N N . ASN A 1 237 ? 9.634 -19.213 -15.669 1.00 84.19 237 ASN A N 1
ATOM 1795 C CA . ASN A 1 237 ? 8.862 -18.057 -16.113 1.00 84.19 237 ASN A CA 1
ATOM 1796 C C . ASN A 1 237 ? 9.063 -17.841 -17.618 1.00 84.19 237 ASN A C 1
ATOM 1798 O O . ASN A 1 237 ? 9.736 -16.914 -18.057 1.00 84.19 237 ASN A O 1
ATOM 1802 N N . GLN A 1 238 ? 8.494 -18.729 -18.431 1.00 81.75 238 GLN A N 1
ATOM 1803 C CA . GLN A 1 238 ? 8.723 -18.714 -19.882 1.00 81.75 238 GLN A CA 1
ATOM 1804 C C . GLN A 1 238 ? 8.014 -17.562 -20.609 1.00 81.75 238 GLN A C 1
ATOM 1806 O O . GLN A 1 238 ? 8.384 -17.227 -21.730 1.00 81.75 238 GLN A O 1
ATOM 1811 N N . LYS A 1 239 ? 6.996 -16.955 -19.988 1.00 87.25 239 LYS A N 1
ATOM 1812 C CA . LYS A 1 239 ? 6.171 -15.896 -20.588 1.00 87.25 239 LYS A CA 1
ATOM 1813 C C . LYS A 1 239 ? 6.323 -14.587 -19.812 1.00 87.25 239 LYS A C 1
ATOM 1815 O O . LYS A 1 239 ? 5.380 -14.090 -19.202 1.00 87.25 239 LYS A O 1
ATOM 1820 N N . CYS A 1 240 ? 7.555 -14.082 -19.800 1.00 88.81 240 CYS A N 1
ATOM 1821 C CA . CYS A 1 240 ? 7.900 -12.803 -19.188 1.00 88.81 240 CYS A CA 1
ATOM 1822 C C . CYS A 1 240 ? 7.781 -11.665 -20.189 1.00 88.81 240 CYS A C 1
ATOM 1824 O O . CYS A 1 240 ? 8.241 -11.785 -21.324 1.00 88.81 240 CYS A O 1
ATOM 1826 N N . VAL A 1 241 ? 7.247 -10.540 -19.730 1.00 91.38 241 VAL A N 1
ATOM 1827 C CA . VAL A 1 241 ? 7.186 -9.293 -20.481 1.00 91.38 241 VAL A CA 1
ATOM 1828 C C . VAL A 1 241 ? 7.890 -8.204 -19.689 1.00 91.38 241 VAL A C 1
ATOM 1830 O O . VAL A 1 241 ? 7.697 -8.062 -18.481 1.00 91.38 241 VAL A O 1
ATOM 1833 N N . LEU A 1 242 ? 8.713 -7.433 -20.394 1.00 91.62 242 LEU A N 1
ATOM 1834 C CA . LEU A 1 242 ? 9.293 -6.201 -19.884 1.00 91.62 242 LEU A CA 1
ATOM 1835 C C . LEU A 1 242 ? 8.285 -5.070 -20.106 1.00 91.62 242 LEU A C 1
ATOM 1837 O O . LEU A 1 242 ? 7.938 -4.755 -21.245 1.00 91.62 242 LEU A O 1
ATOM 1841 N N . ARG A 1 243 ? 7.815 -4.458 -19.022 1.00 89.88 243 ARG A N 1
ATOM 1842 C CA . ARG A 1 243 ? 6.906 -3.312 -19.049 1.00 89.88 243 ARG A CA 1
ATOM 1843 C C . ARG A 1 243 ? 7.656 -2.066 -18.587 1.00 89.88 243 ARG A C 1
ATOM 1845 O O . ARG A 1 243 ? 8.297 -2.059 -17.537 1.00 89.88 243 ARG A O 1
ATOM 1852 N N . LYS A 1 244 ? 7.563 -1.010 -19.394 1.00 85.44 244 LYS A N 1
ATOM 1853 C CA . LYS A 1 244 ? 8.055 0.341 -19.099 1.00 85.44 244 LYS A CA 1
ATOM 1854 C C . LYS A 1 244 ? 6.853 1.267 -18.885 1.00 85.44 244 LYS A C 1
ATOM 1856 O O . LYS A 1 244 ? 5.781 0.988 -19.413 1.00 85.44 244 LYS A O 1
ATOM 1861 N N . ASN A 1 245 ? 7.058 2.377 -18.175 1.00 81.81 245 ASN A N 1
ATOM 1862 C CA . ASN A 1 245 ? 6.055 3.411 -17.887 1.00 81.81 245 ASN A CA 1
ATOM 1863 C C . ASN A 1 245 ? 4.946 2.980 -16.920 1.00 81.81 245 ASN A C 1
ATOM 1865 O O . ASN A 1 245 ? 3.905 3.632 -16.876 1.00 81.81 245 ASN A O 1
ATOM 1869 N N . LEU A 1 246 ? 5.161 1.921 -16.139 1.00 88.94 246 LEU A N 1
ATOM 1870 C CA . LEU A 1 246 ? 4.292 1.654 -15.001 1.00 88.94 246 LEU A CA 1
ATOM 1871 C C . LEU A 1 246 ? 4.633 2.613 -13.870 1.00 88.94 246 LEU A C 1
ATOM 1873 O O . LEU A 1 246 ? 5.762 3.093 -13.776 1.00 88.94 246 LEU A O 1
ATOM 1877 N N . VAL A 1 247 ? 3.657 2.886 -13.021 1.00 88.94 247 VAL A N 1
ATOM 1878 C CA . VAL A 1 247 ? 3.784 3.832 -11.920 1.00 88.94 247 VAL A CA 1
ATOM 1879 C C . VAL A 1 247 ? 3.516 3.105 -10.616 1.00 88.94 247 VAL A C 1
ATOM 1881 O O . VAL A 1 247 ? 2.476 2.463 -10.472 1.00 88.94 247 VAL A O 1
ATOM 1884 N N . ASP A 1 248 ? 4.462 3.186 -9.684 1.00 90.50 248 ASP A N 1
ATOM 1885 C CA . ASP A 1 248 ? 4.282 2.641 -8.342 1.00 90.50 248 ASP A CA 1
ATOM 1886 C C . ASP A 1 248 ? 3.336 3.547 -7.545 1.00 90.50 248 ASP A C 1
ATOM 1888 O O . ASP A 1 248 ? 3.607 4.732 -7.347 1.00 90.50 248 ASP A O 1
ATOM 1892 N N . LEU A 1 249 ? 2.205 2.988 -7.110 1.00 89.06 249 LEU A N 1
ATOM 1893 C CA . LEU A 1 249 ? 1.229 3.690 -6.273 1.00 89.06 249 LEU A CA 1
ATOM 1894 C C . LEU A 1 249 ? 1.606 3.668 -4.785 1.00 89.06 249 LEU A C 1
ATOM 1896 O O . LEU A 1 249 ? 0.883 4.234 -3.967 1.00 89.06 249 LEU A O 1
ATOM 1900 N N . HIS A 1 250 ? 2.692 2.978 -4.427 1.00 89.19 250 HIS A N 1
ATOM 1901 C CA . HIS A 1 250 ? 3.098 2.681 -3.057 1.00 89.19 250 HIS A CA 1
ATOM 1902 C C . HIS A 1 250 ? 2.042 1.921 -2.241 1.00 89.19 250 HIS A C 1
ATOM 1904 O O . HIS A 1 250 ? 2.049 1.960 -1.011 1.00 89.19 250 HIS A O 1
ATOM 1910 N N . VAL A 1 251 ? 1.143 1.204 -2.921 1.00 93.38 251 VAL A N 1
ATOM 1911 C CA . VAL A 1 251 ? 0.160 0.314 -2.298 1.00 93.38 251 VAL A CA 1
ATOM 1912 C C . VAL A 1 251 ? 0.676 -1.115 -2.374 1.00 93.38 251 VAL A C 1
ATOM 1914 O O . VAL A 1 251 ? 0.917 -1.648 -3.461 1.00 93.38 251 VAL A O 1
ATOM 1917 N N . TYR A 1 252 ? 0.812 -1.744 -1.213 1.00 94.62 252 TYR A N 1
ATOM 1918 C CA . TYR A 1 252 ? 1.385 -3.077 -1.075 1.00 94.62 252 TYR A CA 1
ATOM 1919 C C . TYR A 1 252 ? 0.452 -3.968 -0.257 1.00 94.62 252 TYR A C 1
ATOM 1921 O O . TYR A 1 252 ? -0.102 -3.518 0.736 1.00 94.62 252 TYR A O 1
ATOM 1929 N N . ALA A 1 253 ? 0.288 -5.232 -0.632 1.00 94.88 253 ALA A N 1
ATOM 1930 C CA . ALA A 1 253 ? -0.343 -6.247 0.212 1.00 94.88 253 ALA A CA 1
ATOM 1931 C C . ALA A 1 253 ? 0.706 -7.273 0.623 1.00 94.88 253 ALA A C 1
ATOM 1933 O O . ALA A 1 253 ? 1.431 -7.786 -0.230 1.00 94.88 253 ALA A O 1
ATOM 1934 N N . PHE A 1 254 ? 0.781 -7.573 1.911 1.00 93.75 254 PHE A N 1
ATOM 1935 C CA . PHE A 1 254 ? 1.747 -8.492 2.487 1.00 93.75 254 PHE A CA 1
ATOM 1936 C C . PHE A 1 254 ? 1.052 -9.634 3.209 1.00 93.75 254 PHE A C 1
ATOM 1938 O O . PHE A 1 254 ? 0.075 -9.430 3.934 1.00 93.75 254 PHE A O 1
ATOM 1945 N N . SER A 1 255 ? 1.638 -10.822 3.079 1.00 93.25 255 SER A N 1
ATOM 1946 C CA . SER A 1 255 ? 1.299 -11.924 3.967 1.00 93.25 255 SER A CA 1
ATOM 1947 C C . SER A 1 255 ? 1.939 -11.709 5.337 1.00 93.25 255 SER A C 1
ATOM 1949 O O . SER A 1 255 ? 3.072 -11.226 5.420 1.00 93.25 255 SER A O 1
ATOM 1951 N N . ARG A 1 256 ? 1.277 -12.142 6.417 1.00 90.00 256 ARG A N 1
ATOM 1952 C CA . ARG A 1 256 ? 1.828 -12.090 7.785 1.00 90.00 256 ARG A CA 1
ATOM 1953 C C . ARG A 1 256 ? 3.197 -12.766 7.906 1.00 90.00 256 ARG A C 1
ATOM 1955 O O . ARG A 1 256 ? 4.002 -12.361 8.747 1.00 90.00 256 ARG A O 1
ATOM 1962 N N . LEU A 1 257 ? 3.466 -13.754 7.052 1.00 89.25 257 LEU A N 1
ATOM 1963 C CA . LEU A 1 257 ? 4.739 -14.474 6.974 1.00 89.25 257 LEU A CA 1
ATOM 1964 C C . LEU A 1 257 ? 5.927 -13.567 6.628 1.00 89.25 257 LEU A C 1
ATOM 1966 O O . LEU A 1 257 ? 7.070 -13.955 6.853 1.00 89.25 257 LEU A O 1
ATOM 1970 N N . VAL A 1 258 ? 5.685 -12.362 6.097 1.00 87.44 258 VAL A N 1
ATOM 1971 C CA . VAL A 1 258 ? 6.762 -11.413 5.803 1.00 87.44 258 VAL A CA 1
ATOM 1972 C C . VAL A 1 258 ? 7.556 -11.069 7.060 1.00 87.44 258 VAL A C 1
ATOM 1974 O O . VAL A 1 258 ? 8.777 -11.015 6.984 1.00 87.44 258 VAL A O 1
ATOM 1977 N N . PHE A 1 259 ? 6.912 -10.924 8.224 1.00 85.06 259 PHE A N 1
ATOM 1978 C CA . PHE A 1 259 ? 7.647 -10.600 9.448 1.00 85.06 259 PHE A CA 1
ATOM 1979 C C . PHE A 1 259 ? 8.535 -11.756 9.903 1.00 85.06 259 PHE A C 1
ATOM 1981 O O . PHE A 1 259 ? 9.630 -11.519 10.392 1.00 85.06 259 PHE A O 1
ATOM 1988 N N . ASP A 1 260 ? 8.124 -13.004 9.673 1.00 83.75 260 ASP A N 1
ATOM 1989 C CA . ASP A 1 260 ? 8.946 -14.167 10.016 1.00 83.75 260 ASP A CA 1
ATOM 1990 C C . ASP A 1 260 ? 10.218 -14.199 9.153 1.00 83.75 260 ASP A C 1
ATOM 1992 O O . ASP A 1 260 ? 11.282 -14.604 9.620 1.00 83.75 260 ASP A O 1
ATOM 1996 N N . VAL A 1 261 ? 10.124 -13.720 7.905 1.00 82.00 261 VAL A N 1
ATOM 1997 C CA . VAL A 1 261 ? 11.267 -13.532 7.001 1.00 82.00 261 VAL A CA 1
ATOM 1998 C C . VAL A 1 261 ? 12.159 -12.382 7.473 1.00 82.00 261 VAL A C 1
ATOM 2000 O O . VAL A 1 261 ? 13.378 -12.545 7.470 1.00 82.00 261 VAL A O 1
ATOM 2003 N N . THR A 1 262 ? 11.591 -11.248 7.900 1.00 74.06 262 THR A N 1
ATOM 2004 C CA . THR A 1 262 ? 12.384 -10.082 8.332 1.00 74.06 262 THR A CA 1
ATOM 2005 C C . THR A 1 262 ? 13.066 -10.287 9.679 1.00 74.06 262 THR A C 1
ATOM 2007 O O . THR A 1 262 ? 14.174 -9.798 9.874 1.00 74.06 262 THR A O 1
ATOM 2010 N N . THR A 1 263 ? 12.465 -11.055 10.591 1.00 74.94 263 THR A N 1
ATOM 2011 C CA . THR A 1 263 ? 13.068 -11.381 11.893 1.00 74.94 263 THR A CA 1
ATOM 2012 C C . THR A 1 263 ? 14.070 -12.534 11.832 1.00 74.94 263 THR A C 1
ATOM 2014 O O . THR A 1 263 ? 14.705 -12.849 12.836 1.00 74.94 263 THR A O 1
ATOM 2017 N N . ASN A 1 264 ? 14.205 -13.211 10.687 1.00 78.00 264 ASN A N 1
ATOM 2018 C CA . ASN A 1 264 ? 15.061 -14.386 10.584 1.00 78.00 264 ASN A CA 1
ATOM 2019 C C . ASN A 1 264 ? 16.546 -14.002 10.557 1.00 78.00 264 ASN A C 1
ATOM 2021 O O . ASN A 1 264 ? 17.041 -13.441 9.578 1.00 78.00 264 ASN A O 1
ATOM 2025 N N . GLU A 1 265 ? 17.285 -14.409 11.591 1.00 69.25 265 GLU A N 1
ATOM 2026 C CA . GLU A 1 265 ? 18.717 -14.123 11.709 1.00 69.25 265 GLU A CA 1
ATOM 2027 C C . GLU A 1 265 ? 19.553 -14.675 10.542 1.00 69.25 265 GLU A C 1
ATOM 2029 O O . GLU A 1 265 ? 20.545 -14.072 10.134 1.00 69.25 265 GLU A O 1
ATOM 2034 N N . SER A 1 266 ? 19.121 -15.783 9.933 1.00 73.06 266 SER A N 1
ATOM 2035 C CA . SER A 1 266 ? 19.819 -16.389 8.788 1.00 73.06 266 SER A CA 1
ATOM 2036 C C . SER A 1 266 ? 19.748 -15.524 7.526 1.00 73.06 266 SER A C 1
ATOM 2038 O O . SER A 1 266 ? 20.561 -15.689 6.616 1.00 73.06 266 SER A O 1
ATOM 2040 N N . LEU A 1 267 ? 18.782 -14.603 7.459 1.00 65.81 267 LEU A N 1
ATOM 2041 C CA . LEU A 1 267 ? 18.565 -13.704 6.327 1.00 65.81 267 LEU A CA 1
ATOM 2042 C C . LEU A 1 267 ? 19.093 -12.284 6.576 1.00 65.81 267 LEU A C 1
ATOM 2044 O O . LEU A 1 267 ? 19.096 -11.488 5.637 1.00 65.81 267 LEU A O 1
ATOM 2048 N N . LEU A 1 268 ? 19.642 -11.987 7.763 1.00 57.94 268 LEU A N 1
ATOM 2049 C CA . LEU A 1 268 ? 20.228 -10.678 8.115 1.00 57.94 268 LEU A CA 1
ATOM 2050 C C . LEU A 1 268 ? 21.327 -10.216 7.139 1.00 57.94 268 LEU A C 1
ATOM 2052 O O . LEU A 1 268 ? 21.491 -9.023 6.870 1.00 57.94 268 LEU A O 1
ATOM 2056 N N . ASN A 1 269 ? 22.086 -11.167 6.590 1.00 55.41 269 ASN A N 1
ATOM 2057 C CA . ASN A 1 269 ? 23.164 -10.902 5.632 1.00 55.41 269 ASN A CA 1
ATOM 2058 C C . ASN A 1 269 ? 22.727 -11.027 4.166 1.00 55.41 269 ASN A C 1
ATOM 2060 O O . ASN A 1 269 ? 23.557 -10.895 3.268 1.00 55.41 269 ASN A O 1
ATOM 2064 N N . SER A 1 270 ? 21.446 -11.291 3.911 1.00 55.84 270 SER A N 1
ATOM 2065 C CA . SER A 1 270 ? 20.896 -11.304 2.559 1.00 55.84 270 SER A CA 1
ATOM 2066 C C . SER A 1 270 ? 20.552 -9.885 2.095 1.00 55.84 270 SER A C 1
ATOM 2068 O O . SER A 1 270 ? 20.410 -8.967 2.900 1.00 55.84 270 SER A O 1
ATOM 2070 N N . SER A 1 271 ? 20.377 -9.699 0.785 1.00 48.16 271 SER A N 1
ATOM 2071 C CA . SER A 1 271 ? 19.894 -8.437 0.203 1.00 48.16 271 SER A CA 1
ATOM 2072 C C . SER A 1 271 ? 18.450 -8.096 0.604 1.00 48.16 271 SER A C 1
ATOM 2074 O O . SER A 1 271 ? 17.986 -6.996 0.321 1.00 48.16 271 SER A O 1
ATOM 2076 N N . ILE A 1 272 ? 17.741 -9.015 1.270 1.00 52.19 272 ILE A N 1
ATOM 2077 C CA . ILE A 1 272 ? 16.435 -8.780 1.891 1.00 52.19 272 ILE A CA 1
ATOM 2078 C C . ILE A 1 272 ? 16.698 -8.158 3.267 1.00 52.19 272 ILE A C 1
ATOM 2080 O O . ILE A 1 272 ? 16.528 -8.797 4.301 1.00 52.19 272 ILE A O 1
ATOM 2084 N N . ARG A 1 273 ? 17.197 -6.920 3.285 1.00 42.56 273 ARG A N 1
ATOM 2085 C CA . ARG A 1 273 ? 17.313 -6.160 4.531 1.00 42.56 273 ARG A CA 1
ATOM 2086 C C . ARG A 1 273 ? 16.031 -5.382 4.761 1.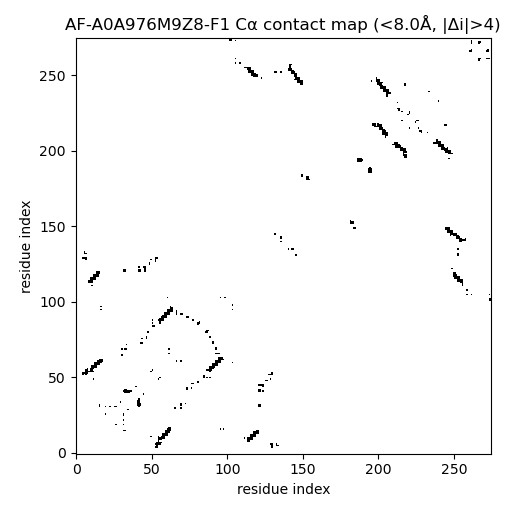00 42.56 273 ARG A C 1
ATOM 2088 O O . ARG A 1 273 ? 15.664 -4.540 3.946 1.00 42.56 273 ARG A O 1
ATOM 2095 N N . VAL A 1 274 ? 15.383 -5.674 5.884 1.00 42.72 274 VAL A N 1
ATOM 2096 C CA . VAL A 1 274 ? 14.390 -4.798 6.499 1.00 42.72 274 VAL A CA 1
ATOM 2097 C C . VAL A 1 274 ? 15.005 -4.300 7.803 1.00 42.72 274 VAL A C 1
ATOM 2099 O O . VAL A 1 274 ? 14.771 -4.876 8.862 1.00 42.72 274 VAL A O 1
ATOM 2102 N N . GLY A 1 275 ? 15.890 -3.315 7.702 1.00 34.69 275 GLY A N 1
ATOM 2103 C CA . GLY A 1 275 ? 16.489 -2.642 8.849 1.00 34.69 275 GLY A CA 1
ATOM 2104 C C . GLY A 1 275 ? 16.772 -1.193 8.535 1.00 34.69 275 GLY A C 1
ATOM 2105 O O . GLY A 1 275 ? 16.273 -0.726 7.480 1.00 34.69 275 GLY A O 1
#